Protein AF-A0A9R0RBI1-F1 (afdb_monomer)

Radius of gyration: 24.58 Å; Cα contacts (8 Å, |Δi|>4): 255; chains: 1; bounding box: 46×41×114 Å

pLDDT: mean 83.75, std 16.28, range [32.06, 98.06]

InterPro domains:
  IPR045163 Focadhesin/RST1 [PTHR16212] (1-268)

Foldseek 3Di:
DDDDDDDDPDDPPPPPVLVVLVVLLVVLLVCCQPDVVSLVVLLQCLPLVNVLVDDLVSLLVCLLQLLSNCVNDDPVSNLVSLVSVLCQLPPPPHSLVVDDPVSNLSSLLSNLNSLLCCLVPPDDPPDPNVVSSVVSLLSSLLVQDADQQQHGPDVSSVVSNLSSVLSVLVRDDDPSLDLDDDPDDDPSSVSSVLSSLLSVLSCLLVVSDPLVVNVVCLLVLLQDDCDGSSVVSVVSNCSSQVSHDPVSVVVSVVSNCVNNQPDPDHPDDPDD

Sequence (272 aa):
MKVEAQIPHKSNNHRDPTLLREECLYFSLAHADHISPLLQFLDDLTDLPRFRRLEMNVQSVLLQYLSHLMKLFSDSRSKKLYDDLAVYFCSHSSSYLDYSPEQRSMLRMLFWKGICKCLVEVVSEETDSFSYVKKCIEWLVPLLNLCNDGQPEFVDEWSAAIKCLIVAQKSWSSDMLQVHSTTSLSEGEHVDAARKIIIRARLCFAGCVSALELGNIKTTILSTTADGVWWNVLVEVAAAVYSADNGIKKQWLLDALDIGCVTAHPSTQHLG

Mean predicted aligned error: 9.2 Å

Secondary structure (DSSP, 8-state):
----------------HHHHHHHHHHHHHHHTTT-HHHHHHHHHHHSHHHHTTS-HHHHHHHHHTHHHHHHHS-HHHHHHHHHHHHHHHH-TT-GGGGS-HHHHHHHHHHHHHHHHHHHHHT--TTSHHHHHHHHHHHHHGGG--B-TTSSBSSHHHHHHHHHHHHHHHTT---STT-----SS--HHHHHHHHHHHHHHHHHHHTTSS-HHHHHTTHHHHHSS-S-THHHHHHHHHHHHHHTS-HHHHHHHHHHHHHHHT--SS-SS----

Solvent-accessible surface area (backbone atoms only — not comparable to full-atom values): 15633 Å² total; per-residue (Å²): 139,83,87,79,84,79,75,81,92,75,74,93,71,82,65,56,68,69,60,52,54,47,52,53,49,54,52,30,73,76,43,23,91,80,34,65,72,36,36,51,50,52,52,54,52,58,35,58,82,48,39,69,71,48,56,69,69,56,49,38,50,54,31,46,40,38,42,56,52,50,73,69,41,54,71,72,54,39,48,51,42,54,55,42,49,49,48,44,76,70,40,97,84,28,68,61,73,75,50,53,75,67,58,44,42,51,48,53,24,28,37,29,47,5,52,36,44,23,58,75,75,70,44,45,92,91,39,77,62,34,60,54,53,51,52,51,50,65,62,49,58,80,68,64,55,60,38,77,54,32,48,65,63,50,59,69,33,52,53,29,42,52,55,25,48,54,59,47,49,77,81,43,88,75,69,84,60,66,71,82,87,61,102,76,64,53,76,70,52,47,53,51,42,44,50,36,49,37,52,50,18,53,37,23,53,70,67,73,40,62,66,65,64,56,58,78,45,39,63,64,66,52,69,47,73,78,51,53,37,43,41,37,34,52,52,39,42,50,55,18,42,69,70,46,57,74,68,58,40,53,49,53,54,53,50,48,52,63,55,57,62,70,51,100,73,60,94,61,83,90,78,132

Organism: Triticum turgidum subsp. durum (NCBI:txid4567)

Nearest PDB structures (foldseek):
  6yam-assembly1_y  TM=3.693E-01  e=1.772E+00  Oryctolagus cuniculus
  6sgb-assembly1_F3  TM=2.803E-01  e=1.259E+00  Trypanosoma brucei brucei

Structure (mmCIF, N/CA/C/O backbone):
data_AF-A0A9R0RBI1-F1
#
_entry.id   AF-A0A9R0RBI1-F1
#
loop_
_atom_site.group_PDB
_atom_site.id
_atom_site.type_symbol
_atom_site.label_atom_id
_atom_site.label_alt_id
_atom_site.label_comp_id
_atom_site.label_asym_id
_atom_site.label_entity_id
_atom_site.label_seq_id
_atom_site.pdbx_PDB_ins_code
_atom_site.Cartn_x
_atom_site.Cartn_y
_atom_site.Cartn_z
_atom_site.occupancy
_atom_site.B_iso_or_equiv
_atom_site.auth_seq_id
_atom_site.auth_comp_id
_atom_site.auth_asym_id
_atom_site.auth_atom_id
_atom_site.pdbx_PDB_model_num
ATOM 1 N N . MET A 1 1 ? 3.663 8.042 -67.536 1.00 33.81 1 MET A N 1
ATOM 2 C CA . MET A 1 1 ? 2.764 8.169 -66.369 1.00 33.81 1 MET A CA 1
ATOM 3 C C . MET A 1 1 ? 3.573 7.861 -65.123 1.00 33.81 1 MET A C 1
ATOM 5 O O . MET A 1 1 ? 3.940 6.714 -64.925 1.00 33.81 1 MET A O 1
ATOM 9 N N . LYS A 1 2 ? 3.933 8.887 -64.352 1.00 35.91 2 LYS A N 1
ATOM 10 C CA . LYS A 1 2 ? 4.643 8.762 -63.076 1.00 35.91 2 LYS A CA 1
ATOM 11 C C . LYS A 1 2 ? 3.715 9.409 -62.051 1.00 35.91 2 LYS A C 1
ATOM 13 O O . LYS A 1 2 ? 3.486 10.610 -62.129 1.00 35.91 2 LYS A O 1
ATOM 18 N N . VAL A 1 3 ? 3.070 8.599 -61.219 1.00 34.94 3 VAL A N 1
ATOM 19 C CA . VAL A 1 3 ? 2.195 9.092 -60.150 1.00 34.94 3 VAL A CA 1
ATOM 20 C C . VAL A 1 3 ? 3.067 9.191 -58.907 1.00 34.94 3 VAL A C 1
ATOM 22 O O . VAL A 1 3 ? 3.318 8.196 -58.236 1.00 34.94 3 VAL A O 1
ATOM 25 N N . GLU A 1 4 ? 3.599 10.384 -58.657 1.00 34.03 4 GLU A N 1
ATOM 26 C CA . GLU A 1 4 ? 4.166 10.734 -57.357 1.00 34.03 4 GLU A CA 1
ATOM 27 C C . GLU A 1 4 ? 3.002 11.014 -56.407 1.00 34.03 4 GLU A C 1
ATOM 29 O O . GLU A 1 4 ? 2.256 11.980 -56.572 1.00 34.03 4 GLU A O 1
ATOM 34 N N . ALA A 1 5 ? 2.817 10.130 -55.428 1.00 34.19 5 ALA A N 1
ATOM 35 C CA . ALA A 1 5 ? 1.919 10.375 -54.314 1.00 34.19 5 ALA A CA 1
ATOM 36 C C . ALA A 1 5 ? 2.547 11.455 -53.421 1.00 34.19 5 ALA A C 1
ATOM 38 O O . ALA A 1 5 ? 3.488 11.198 -52.671 1.00 34.19 5 ALA A O 1
ATOM 39 N N . GLN A 1 6 ? 2.038 12.681 -53.530 1.00 36.44 6 GLN A N 1
ATOM 40 C CA . GLN A 1 6 ? 2.343 13.762 -52.601 1.00 36.44 6 GLN A CA 1
ATOM 41 C C . GLN A 1 6 ? 1.720 13.438 -51.239 1.00 36.44 6 GLN A C 1
ATOM 43 O O . GLN A 1 6 ? 0.499 13.442 -51.084 1.00 36.44 6 GLN A O 1
ATOM 48 N N . ILE A 1 7 ? 2.564 13.162 -50.245 1.00 33.78 7 ILE A N 1
ATOM 49 C CA . ILE A 1 7 ? 2.148 13.109 -48.842 1.00 33.78 7 ILE A CA 1
ATOM 50 C C . ILE A 1 7 ? 1.960 14.563 -48.376 1.00 33.78 7 ILE A C 1
ATOM 52 O O . ILE A 1 7 ? 2.888 15.363 -48.533 1.00 33.78 7 ILE A O 1
ATOM 56 N N . PRO A 1 8 ? 0.801 14.949 -47.811 1.00 32.06 8 PRO A N 1
ATOM 57 C CA . PRO A 1 8 ? 0.596 16.310 -47.344 1.00 32.06 8 PRO A CA 1
ATOM 58 C C . PRO A 1 8 ? 1.502 16.572 -46.139 1.00 32.06 8 PRO A C 1
ATOM 60 O O . PRO A 1 8 ? 1.314 16.010 -45.060 1.00 32.06 8 PRO A O 1
ATOM 63 N N . HIS A 1 9 ? 2.477 17.462 -46.314 1.00 42.31 9 HIS A N 1
ATOM 64 C CA . HIS A 1 9 ? 3.304 17.984 -45.234 1.00 42.31 9 HIS A CA 1
ATOM 65 C C . HIS A 1 9 ? 2.471 18.971 -44.404 1.00 42.31 9 HIS A C 1
ATOM 67 O O . HIS A 1 9 ? 2.521 20.185 -44.583 1.00 42.31 9 HIS A O 1
ATOM 73 N N . LYS A 1 10 ? 1.656 18.439 -43.496 1.00 45.06 10 LYS A N 1
ATOM 74 C CA . LYS A 1 10 ? 1.084 19.191 -42.380 1.00 45.06 10 LYS A CA 1
ATOM 75 C C . LYS A 1 10 ? 1.011 18.275 -41.171 1.00 45.06 10 LYS A C 1
ATOM 77 O O . LYS A 1 10 ? 0.027 17.580 -40.958 1.00 45.06 10 LYS A O 1
ATOM 82 N N . SER A 1 11 ? 2.044 18.324 -40.346 1.00 35.59 11 SER A N 1
ATOM 83 C CA . SER A 1 11 ? 1.871 18.015 -38.935 1.00 35.59 11 SER A CA 1
ATOM 84 C C . SER A 1 11 ? 2.628 19.058 -38.133 1.00 35.59 11 SER A C 1
ATOM 86 O O . SER A 1 11 ? 3.854 19.010 -38.027 1.00 35.59 11 SER A O 1
ATOM 88 N N . ASN A 1 12 ? 1.885 20.005 -37.567 1.00 42.69 12 ASN A N 1
ATOM 89 C CA . ASN A 1 12 ? 2.298 20.663 -36.336 1.00 42.69 12 ASN A CA 1
ATOM 90 C C . ASN A 1 12 ? 2.397 19.569 -35.261 1.00 42.69 12 ASN A C 1
ATOM 92 O O . ASN A 1 12 ? 1.457 19.358 -34.507 1.00 42.69 12 ASN A O 1
ATOM 96 N N . ASN A 1 13 ? 3.502 18.828 -35.232 1.00 45.44 13 ASN A N 1
ATOM 97 C CA . ASN A 1 13 ? 3.780 17.834 -34.203 1.00 45.44 13 ASN A CA 1
ATOM 98 C C . ASN A 1 13 ? 4.729 18.454 -33.180 1.00 45.44 13 ASN A C 1
ATOM 100 O O . ASN A 1 13 ? 5.863 18.017 -33.019 1.00 45.44 13 ASN A O 1
ATOM 104 N N . HIS A 1 14 ? 4.246 19.452 -32.443 1.00 46.25 14 HIS A N 1
ATOM 105 C CA . HIS A 1 14 ? 4.722 19.614 -31.074 1.00 46.25 14 HIS A CA 1
ATOM 106 C C . HIS A 1 14 ? 4.070 18.497 -30.250 1.00 46.25 14 HIS A C 1
ATOM 108 O O . HIS A 1 14 ? 3.098 18.728 -29.539 1.00 46.25 14 HIS A O 1
ATOM 114 N N . ARG A 1 15 ? 4.543 17.251 -30.422 1.00 56.16 15 ARG A N 1
ATOM 115 C CA . ARG A 1 15 ? 4.230 16.188 -29.462 1.00 56.16 15 ARG A CA 1
ATOM 116 C C . ARG A 1 15 ? 4.859 16.612 -28.146 1.00 56.16 15 ARG A C 1
ATOM 118 O O . ARG A 1 15 ? 6.048 16.928 -28.120 1.00 56.16 15 ARG A O 1
ATOM 125 N N . ASP A 1 16 ? 4.051 16.653 -27.097 1.00 65.88 16 ASP A N 1
ATOM 126 C CA . ASP A 1 16 ? 4.535 16.943 -25.758 1.00 65.88 16 ASP A CA 1
ATOM 127 C C . ASP A 1 16 ? 5.652 15.935 -25.420 1.00 65.88 16 ASP A C 1
ATOM 129 O O . ASP A 1 16 ? 5.415 14.722 -25.475 1.00 65.88 16 ASP A O 1
ATOM 133 N N . PRO A 1 17 ? 6.887 16.386 -25.144 1.00 63.50 17 PRO A N 1
ATOM 134 C CA . PRO A 1 17 ? 7.990 15.485 -24.826 1.00 63.50 17 PRO A CA 1
ATOM 135 C C . PRO A 1 17 ? 7.696 14.610 -23.599 1.00 63.50 17 PRO A C 1
ATOM 137 O O . PRO A 1 17 ? 8.257 13.520 -23.499 1.00 63.50 17 PRO A O 1
ATOM 140 N N . THR A 1 18 ? 6.798 15.039 -22.704 1.00 71.31 18 THR A N 1
ATOM 141 C CA . THR A 1 18 ? 6.353 14.231 -21.559 1.00 71.31 18 THR A CA 1
ATOM 142 C C . THR A 1 18 ? 5.546 13.008 -22.007 1.00 71.31 18 THR A C 1
ATOM 144 O O . THR A 1 18 ? 5.850 11.892 -21.581 1.00 71.31 18 THR A O 1
ATOM 147 N N . LEU A 1 19 ? 4.623 13.179 -22.963 1.00 81.25 19 LEU A N 1
ATOM 148 C CA . LEU A 1 19 ? 3.845 12.088 -23.564 1.00 81.25 19 LEU A CA 1
ATOM 149 C C . LEU A 1 19 ? 4.745 11.085 -24.293 1.00 81.25 19 LEU A C 1
ATOM 151 O O . LEU A 1 19 ? 4.546 9.879 -24.178 1.00 81.25 19 LEU A O 1
ATOM 155 N N . LEU A 1 20 ? 5.773 11.560 -25.005 1.00 86.75 20 LEU A N 1
ATOM 156 C CA . LEU A 1 20 ? 6.687 10.667 -25.724 1.00 86.75 20 LEU A CA 1
ATOM 157 C C . LEU A 1 20 ? 7.483 9.763 -24.770 1.00 86.75 20 LEU A C 1
ATOM 159 O O . LEU A 1 20 ? 7.712 8.595 -25.077 1.00 86.75 20 LEU A O 1
ATOM 163 N N . ARG A 1 21 ? 7.906 10.279 -23.609 1.00 89.38 21 ARG A N 1
ATOM 164 C CA . ARG A 1 21 ? 8.631 9.473 -22.613 1.00 89.38 21 ARG A CA 1
ATOM 165 C C . ARG A 1 21 ? 7.753 8.378 -22.019 1.00 89.38 21 ARG A C 1
ATOM 167 O O . ARG A 1 21 ? 8.232 7.259 -21.849 1.00 89.38 21 ARG A O 1
ATOM 174 N N . GLU A 1 22 ? 6.487 8.678 -21.747 1.00 90.44 22 GLU A N 1
ATOM 175 C CA . GLU A 1 22 ? 5.518 7.676 -21.300 1.00 90.44 22 GLU A CA 1
ATOM 176 C C . GLU A 1 22 ? 5.265 6.616 -22.374 1.00 90.44 22 GLU A C 1
ATOM 178 O O . GLU A 1 22 ? 5.347 5.428 -22.076 1.00 90.44 22 GLU A O 1
ATOM 183 N N . GLU A 1 23 ? 5.039 7.019 -23.629 1.00 90.38 23 GLU A N 1
ATOM 184 C CA . GLU A 1 23 ? 4.866 6.091 -24.758 1.00 90.38 23 GLU A CA 1
ATOM 185 C C . GLU A 1 23 ? 6.066 5.140 -24.900 1.00 90.38 23 GLU A C 1
ATOM 187 O O . GLU A 1 23 ? 5.887 3.926 -25.018 1.00 90.38 23 GLU A O 1
ATOM 192 N N . CYS A 1 24 ? 7.294 5.667 -24.821 1.00 92.00 24 CYS A N 1
ATOM 193 C CA . CYS A 1 24 ? 8.514 4.859 -24.839 1.00 92.00 24 CYS A CA 1
ATOM 194 C C . CYS A 1 24 ? 8.585 3.883 -23.658 1.00 92.00 24 CYS A C 1
ATOM 196 O O . CYS A 1 24 ? 9.049 2.751 -23.817 1.00 92.00 24 CYS A O 1
ATOM 198 N N . LEU A 1 25 ? 8.128 4.299 -22.475 1.00 94.88 25 LEU A N 1
ATOM 199 C CA . LEU A 1 25 ? 8.112 3.443 -21.298 1.00 94.88 25 LEU A CA 1
ATOM 200 C C . LEU A 1 25 ? 7.077 2.319 -21.432 1.00 94.88 25 LEU A C 1
ATOM 202 O O . LEU A 1 25 ? 7.412 1.166 -21.172 1.00 94.88 25 LEU A O 1
ATOM 206 N N . TYR A 1 26 ? 5.863 2.618 -21.902 1.00 95.31 26 TYR A N 1
ATOM 207 C CA . TYR A 1 26 ? 4.846 1.600 -22.183 1.00 95.31 26 TYR A CA 1
ATOM 208 C C . TYR A 1 26 ? 5.320 0.597 -23.232 1.00 95.31 26 TYR A C 1
ATOM 210 O O . TYR A 1 26 ? 5.179 -0.609 -23.038 1.00 95.31 26 TYR A O 1
ATOM 218 N N . PHE A 1 27 ? 5.937 1.084 -24.310 1.00 95.44 27 PHE A N 1
ATOM 219 C CA . PHE A 1 27 ? 6.536 0.230 -25.330 1.00 95.44 27 PHE A CA 1
ATOM 220 C C . PHE A 1 27 ? 7.621 -0.678 -24.736 1.00 95.44 27 PHE A C 1
ATOM 222 O O . PHE A 1 27 ? 7.648 -1.876 -25.006 1.00 95.44 27 PHE A O 1
ATOM 229 N N . SER A 1 28 ? 8.485 -0.127 -23.881 1.00 96.69 28 SER A N 1
ATOM 230 C CA . SER A 1 28 ? 9.542 -0.899 -23.221 1.00 96.69 28 SER A CA 1
ATOM 231 C C . SER A 1 28 ? 8.962 -1.979 -22.309 1.00 96.69 28 SER A C 1
ATOM 233 O O . SER A 1 28 ? 9.370 -3.131 -22.399 1.00 96.69 28 SER A O 1
ATOM 235 N N . LEU A 1 29 ? 7.967 -1.640 -21.483 1.00 95.81 29 LEU A N 1
ATOM 236 C CA . LEU A 1 29 ? 7.284 -2.588 -20.596 1.00 95.81 29 LEU A CA 1
ATOM 237 C C . LEU A 1 29 ? 6.604 -3.733 -21.361 1.00 95.81 29 LEU A C 1
ATOM 239 O O . LEU A 1 29 ? 6.578 -4.854 -20.863 1.00 95.81 29 LEU A O 1
ATOM 243 N N . ALA A 1 30 ? 6.070 -3.463 -22.554 1.00 95.88 30 ALA A N 1
ATOM 244 C CA . ALA A 1 30 ? 5.360 -4.452 -23.363 1.00 95.88 30 ALA A CA 1
ATOM 245 C C . ALA A 1 30 ? 6.275 -5.412 -24.145 1.00 95.88 30 ALA A C 1
ATOM 247 O O . ALA A 1 30 ? 5.800 -6.455 -24.587 1.00 95.88 30 ALA A O 1
ATOM 248 N N . HIS A 1 31 ? 7.547 -5.057 -24.358 1.00 96.06 31 HIS A N 1
ATOM 249 C CA . HIS A 1 31 ? 8.440 -5.785 -25.274 1.00 96.06 31 HIS A CA 1
ATOM 250 C C . HIS A 1 31 ? 9.808 -6.159 -24.678 1.00 96.06 31 HIS A C 1
ATOM 252 O O . HIS A 1 31 ? 10.646 -6.749 -25.368 1.00 96.06 31 HIS A O 1
ATOM 258 N N . ALA A 1 32 ? 10.080 -5.801 -23.421 1.00 96.12 32 ALA A N 1
ATOM 259 C CA . ALA A 1 32 ? 11.360 -6.072 -22.763 1.00 96.12 32 ALA A CA 1
ATOM 260 C C . ALA A 1 32 ? 11.652 -7.565 -22.542 1.00 96.12 32 ALA A C 1
ATOM 262 O O . ALA A 1 32 ? 12.815 -7.939 -22.421 1.00 96.12 32 ALA A O 1
ATOM 263 N N . ASP A 1 33 ? 10.633 -8.422 -22.540 1.00 94.00 33 ASP A N 1
ATOM 264 C CA . ASP A 1 33 ? 10.775 -9.880 -22.467 1.00 94.00 33 ASP A CA 1
ATOM 265 C C . ASP A 1 33 ? 11.431 -10.488 -23.718 1.00 94.00 33 ASP A C 1
ATOM 267 O O . ASP A 1 33 ? 12.023 -11.567 -23.661 1.00 94.00 33 ASP A O 1
ATOM 271 N N . HIS A 1 34 ? 11.357 -9.790 -24.851 1.00 94.31 34 HIS A N 1
ATOM 272 C CA . HIS A 1 34 ? 11.911 -10.237 -26.129 1.00 94.31 34 HIS A CA 1
ATOM 273 C C . HIS A 1 34 ? 13.078 -9.374 -26.620 1.00 94.31 34 HIS A C 1
ATOM 275 O O . HIS A 1 34 ? 13.856 -9.808 -27.473 1.00 94.31 34 HIS A O 1
ATOM 281 N N . ILE A 1 35 ? 13.218 -8.151 -26.104 1.00 95.31 35 ILE A N 1
ATOM 282 C CA . ILE A 1 35 ? 14.192 -7.167 -26.582 1.00 95.31 35 ILE A CA 1
ATOM 283 C C . ILE A 1 35 ? 15.107 -6.750 -25.427 1.00 95.31 35 ILE A C 1
ATOM 285 O O . ILE A 1 35 ? 14.806 -5.832 -24.666 1.00 95.31 35 ILE A O 1
ATOM 289 N N . SER A 1 36 ? 16.276 -7.392 -25.340 1.00 95.38 36 SER A N 1
ATOM 290 C CA . SER A 1 36 ? 17.265 -7.163 -24.272 1.00 95.38 36 SER A CA 1
ATOM 291 C C . SER A 1 36 ? 17.644 -5.683 -24.054 1.00 95.38 36 SER A C 1
ATOM 293 O O . SER A 1 36 ? 17.694 -5.265 -22.897 1.00 95.38 36 SER A O 1
ATOM 295 N N . PRO A 1 37 ? 17.831 -4.842 -25.094 1.00 97.12 37 PRO A N 1
ATOM 296 C CA . PRO A 1 37 ? 18.058 -3.410 -24.887 1.00 97.12 37 PRO A CA 1
ATOM 297 C C . PRO A 1 37 ? 16.923 -2.676 -24.155 1.00 97.12 37 PRO A C 1
ATOM 299 O O . PRO A 1 37 ? 17.199 -1.743 -23.405 1.00 97.12 37 PRO A O 1
ATOM 302 N N . LEU A 1 38 ? 15.661 -3.087 -24.338 1.00 97.19 38 LEU A N 1
ATOM 303 C CA . LEU A 1 38 ? 14.523 -2.494 -23.623 1.00 97.19 38 LEU A CA 1
ATOM 304 C C . LEU A 1 38 ? 14.495 -2.946 -22.162 1.00 97.19 38 LEU A C 1
ATOM 306 O O . LEU A 1 38 ? 14.195 -2.142 -21.284 1.00 97.19 38 LEU A O 1
ATOM 310 N N . LEU A 1 39 ? 14.877 -4.195 -21.885 1.00 96.56 39 LEU A N 1
ATOM 311 C CA . LEU A 1 39 ? 15.050 -4.667 -20.512 1.00 96.56 39 LEU A CA 1
ATOM 312 C C . LEU A 1 39 ? 16.155 -3.891 -19.787 1.00 96.56 39 LEU A C 1
ATOM 314 O O . LEU A 1 39 ? 15.935 -3.431 -18.669 1.00 96.56 39 LEU A O 1
ATOM 318 N N . GLN A 1 40 ? 17.306 -3.686 -20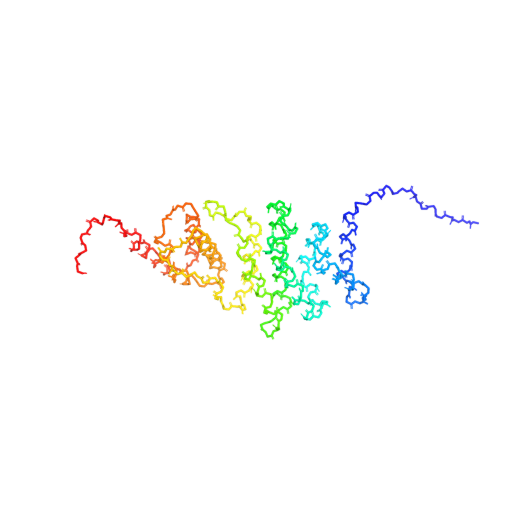.437 1.00 96.75 40 GLN A N 1
ATOM 319 C CA . GLN A 1 40 ? 18.392 -2.881 -19.870 1.00 96.75 40 GLN A CA 1
ATOM 320 C C . GLN A 1 40 ? 17.952 -1.434 -19.640 1.00 96.75 40 GLN A C 1
ATOM 322 O O . GLN A 1 40 ? 18.295 -0.839 -18.625 1.00 96.75 40 GLN A O 1
ATOM 327 N N . PHE A 1 41 ? 17.165 -0.869 -20.557 1.00 96.69 41 PHE A N 1
ATOM 328 C CA . PHE A 1 41 ? 16.597 0.463 -20.389 1.00 96.69 41 PHE A CA 1
ATOM 329 C C . PHE A 1 41 ? 15.683 0.552 -19.156 1.00 96.69 41 PHE A C 1
ATOM 331 O O . PHE A 1 41 ? 15.802 1.497 -18.379 1.00 96.69 41 PHE A O 1
ATOM 338 N N . LEU A 1 42 ? 14.810 -0.434 -18.930 1.00 97.56 42 LEU A N 1
ATOM 339 C CA . LEU A 1 42 ? 13.966 -0.487 -17.730 1.00 97.56 42 LEU A CA 1
ATOM 340 C C . LEU A 1 42 ? 14.788 -0.667 -16.446 1.00 97.56 42 LEU A C 1
ATOM 342 O O . LEU A 1 42 ? 14.511 -0.005 -15.444 1.00 97.56 42 LEU A O 1
ATOM 346 N N . ASP A 1 43 ? 15.801 -1.534 -16.466 1.00 97.00 43 ASP A N 1
ATOM 347 C CA . ASP A 1 43 ? 16.719 -1.727 -15.338 1.00 97.00 43 ASP A CA 1
ATOM 348 C C . ASP A 1 43 ? 17.411 -0.411 -14.956 1.00 97.00 43 ASP A C 1
ATOM 350 O O . ASP A 1 43 ? 17.353 0.044 -13.813 1.00 97.00 43 ASP A O 1
ATOM 354 N N . ASP A 1 44 ? 17.952 0.270 -15.960 1.00 96.44 44 ASP A N 1
ATOM 355 C CA . ASP A 1 44 ? 18.570 1.578 -15.845 1.00 96.44 44 ASP A CA 1
ATOM 356 C C . ASP A 1 44 ? 17.615 2.629 -15.251 1.00 96.44 44 ASP A C 1
ATOM 358 O O . ASP A 1 44 ? 18.004 3.399 -14.375 1.00 96.44 44 ASP A O 1
ATOM 362 N N . LEU A 1 45 ? 16.359 2.694 -15.699 1.00 96.50 45 LEU A N 1
ATOM 363 C CA . LEU A 1 45 ? 15.383 3.653 -15.161 1.00 96.50 45 LEU A CA 1
ATOM 364 C C . LEU A 1 45 ? 14.999 3.365 -13.705 1.00 96.50 45 LEU A C 1
ATOM 366 O O . LEU A 1 45 ? 14.643 4.283 -12.966 1.00 96.50 45 LEU A O 1
ATOM 370 N N . THR A 1 46 ? 15.063 2.100 -13.301 1.00 96.44 46 THR A N 1
ATOM 371 C CA . THR A 1 46 ? 14.659 1.636 -11.971 1.00 96.44 46 THR A CA 1
ATOM 372 C C . THR A 1 46 ? 15.827 1.543 -10.988 1.00 96.44 46 THR A C 1
ATOM 374 O O . THR A 1 46 ? 15.627 1.170 -9.833 1.00 96.44 46 THR A O 1
ATOM 377 N N . ASP A 1 47 ? 17.048 1.885 -11.402 1.00 95.88 47 ASP A N 1
ATOM 378 C CA . ASP A 1 47 ? 18.176 2.086 -10.492 1.00 95.88 47 ASP A CA 1
ATOM 379 C C . ASP A 1 47 ? 17.994 3.398 -9.712 1.00 95.88 47 ASP A C 1
ATOM 381 O O . ASP A 1 47 ? 17.723 4.459 -10.284 1.00 95.88 47 ASP A O 1
ATOM 385 N N . LEU A 1 48 ? 18.138 3.339 -8.388 1.00 95.50 48 LEU A N 1
ATOM 386 C CA . LEU A 1 48 ? 17.734 4.408 -7.471 1.00 95.50 48 LEU A CA 1
ATOM 387 C C . LEU A 1 48 ? 18.279 5.812 -7.818 1.00 95.50 48 LEU A C 1
ATOM 389 O O . LEU A 1 48 ? 17.488 6.761 -7.856 1.00 95.50 48 LEU A O 1
ATOM 393 N N . PRO A 1 49 ? 19.584 6.004 -8.108 1.00 94.44 49 PRO A N 1
ATOM 394 C CA . PRO A 1 49 ? 20.109 7.282 -8.583 1.00 94.44 49 PRO A CA 1
ATOM 395 C C . PRO A 1 49 ? 19.383 7.851 -9.803 1.00 94.44 49 PRO A C 1
ATOM 397 O O . PRO A 1 49 ? 19.204 9.067 -9.888 1.00 94.44 49 PRO A O 1
ATOM 400 N N . ARG A 1 50 ? 19.007 7.002 -10.766 1.00 95.12 50 ARG A N 1
ATOM 401 C CA . ARG A 1 50 ? 18.315 7.423 -11.989 1.00 95.12 50 ARG A CA 1
ATOM 402 C C . ARG A 1 50 ? 16.842 7.669 -11.706 1.00 95.12 50 ARG A C 1
ATOM 404 O O . ARG A 1 50 ? 16.371 8.752 -12.042 1.00 95.12 50 ARG A O 1
ATOM 411 N N . PHE A 1 51 ? 16.176 6.759 -10.996 1.00 96.75 51 PHE A N 1
ATOM 412 C CA . PHE A 1 51 ? 14.773 6.883 -10.595 1.00 96.75 51 PHE A CA 1
ATOM 413 C C . PHE A 1 51 ? 14.476 8.225 -9.904 1.00 96.75 51 PHE A C 1
ATOM 415 O O . PHE A 1 51 ? 13.535 8.928 -10.271 1.00 96.75 51 PHE A O 1
ATOM 422 N N . ARG A 1 52 ? 15.346 8.647 -8.974 1.00 94.81 52 ARG A N 1
ATOM 423 C CA . ARG A 1 52 ? 15.240 9.930 -8.246 1.00 94.81 52 ARG A CA 1
ATOM 424 C C . ARG A 1 52 ? 15.215 11.175 -9.132 1.00 94.81 52 ARG A C 1
ATOM 426 O O . ARG A 1 52 ? 14.727 12.208 -8.686 1.00 94.81 52 ARG A O 1
ATOM 433 N N . ARG A 1 53 ? 15.797 11.096 -10.332 1.00 93.62 53 ARG A N 1
ATOM 434 C CA . ARG A 1 53 ? 15.895 12.207 -11.293 1.00 93.62 53 ARG A CA 1
ATOM 435 C C . ARG A 1 53 ? 14.825 12.152 -12.382 1.00 93.62 53 ARG A C 1
ATOM 437 O O . ARG A 1 53 ? 14.800 13.035 -13.234 1.00 93.62 53 ARG A O 1
ATOM 444 N N . LEU A 1 54 ? 13.998 11.108 -12.399 1.00 94.12 54 LEU A N 1
ATOM 445 C CA . LEU A 1 54 ? 12.925 10.982 -13.375 1.00 94.12 54 LEU A CA 1
ATOM 446 C C . LEU A 1 54 ? 11.824 12.006 -13.112 1.00 94.12 54 LEU A C 1
ATOM 448 O O . LEU A 1 54 ? 11.573 12.412 -11.979 1.00 94.12 54 LEU A O 1
ATOM 452 N N . GLU A 1 55 ? 11.143 12.385 -14.187 1.00 92.94 55 GLU A N 1
ATOM 453 C CA . GLU A 1 55 ? 9.910 13.154 -14.097 1.00 92.94 55 GLU A CA 1
ATOM 454 C C . GLU A 1 55 ? 8.839 12.323 -13.370 1.00 92.94 55 GLU A C 1
ATOM 456 O O . GLU A 1 55 ? 8.791 11.093 -13.480 1.00 92.94 55 GLU A O 1
ATOM 461 N N . MET A 1 56 ? 7.975 12.998 -12.609 1.00 92.75 56 MET A N 1
ATOM 462 C CA . MET A 1 56 ? 7.000 12.349 -11.725 1.00 92.75 56 MET A CA 1
ATOM 463 C C . MET A 1 56 ? 6.053 11.405 -12.479 1.00 92.75 56 MET A C 1
ATOM 465 O O . MET A 1 56 ? 5.661 10.367 -11.951 1.00 92.75 56 MET A O 1
ATOM 469 N N . ASN A 1 57 ? 5.698 11.732 -13.721 1.00 92.44 57 ASN A N 1
ATOM 470 C CA . ASN A 1 57 ? 4.883 10.880 -14.585 1.00 92.44 57 ASN A CA 1
ATOM 471 C C . ASN A 1 57 ? 5.595 9.564 -14.947 1.00 92.44 57 ASN A C 1
ATOM 473 O O . ASN A 1 57 ? 4.992 8.496 -14.890 1.00 92.44 57 ASN A O 1
ATOM 477 N N . VAL A 1 58 ? 6.900 9.602 -15.219 1.00 94.69 5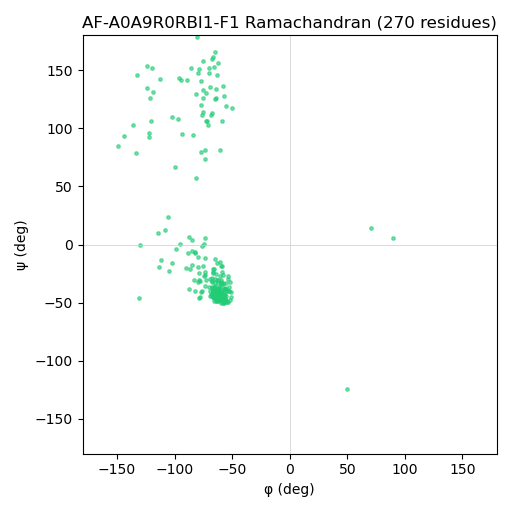8 VAL A N 1
ATOM 478 C CA . VAL A 1 58 ? 7.695 8.396 -15.495 1.00 94.69 58 VAL A CA 1
ATOM 479 C C . VAL A 1 58 ? 7.824 7.536 -14.233 1.00 94.69 58 VAL A C 1
ATOM 481 O O . VAL A 1 58 ? 7.624 6.322 -14.295 1.00 94.69 58 VAL A O 1
ATOM 484 N N . GLN A 1 59 ? 8.075 8.151 -13.070 1.00 96.25 59 GLN A N 1
ATOM 485 C CA . GLN A 1 59 ? 8.057 7.444 -11.779 1.00 96.25 59 GLN A CA 1
ATOM 486 C C . GLN A 1 59 ? 6.698 6.782 -11.526 1.00 96.25 59 GLN A C 1
ATOM 488 O O . GLN A 1 59 ? 6.633 5.621 -11.129 1.00 96.25 59 GLN A O 1
ATOM 493 N N . SER A 1 60 ? 5.616 7.510 -11.806 1.00 96.06 60 SER A N 1
ATOM 494 C CA . SER A 1 60 ? 4.234 7.054 -11.649 1.00 96.06 60 SER A CA 1
ATOM 495 C C . SER A 1 60 ? 3.957 5.781 -12.449 1.00 96.06 60 SER A C 1
ATOM 497 O O . SER A 1 60 ? 3.428 4.813 -11.898 1.00 96.06 60 SER A O 1
ATOM 499 N N . VAL A 1 61 ? 4.367 5.745 -13.721 1.00 95.94 61 VAL A N 1
ATOM 500 C CA . VAL A 1 61 ? 4.216 4.556 -14.570 1.00 95.94 61 VAL A CA 1
ATOM 501 C C . VAL A 1 61 ? 5.045 3.390 -14.023 1.00 95.94 61 VAL A C 1
ATOM 503 O O . VAL A 1 61 ? 4.515 2.295 -13.860 1.00 95.94 61 VAL A O 1
ATOM 506 N N . LEU A 1 62 ? 6.312 3.601 -13.654 1.00 97.38 62 LEU A N 1
ATOM 507 C CA . LEU A 1 62 ? 7.149 2.528 -13.097 1.00 97.38 62 LEU A CA 1
ATOM 508 C C . LEU A 1 62 ? 6.543 1.911 -11.823 1.00 97.38 62 LEU A C 1
ATOM 510 O O . LEU A 1 62 ? 6.482 0.689 -11.701 1.00 97.38 62 LEU A O 1
ATOM 514 N N . LEU A 1 63 ? 6.030 2.742 -10.909 1.00 97.75 63 LEU A N 1
ATOM 515 C CA . LEU A 1 63 ? 5.367 2.291 -9.679 1.00 97.75 63 LEU A CA 1
ATOM 516 C C . LEU A 1 63 ? 4.062 1.536 -9.964 1.00 97.75 63 LEU A C 1
ATOM 518 O O . LEU A 1 63 ? 3.766 0.534 -9.318 1.00 97.75 63 LEU A O 1
ATOM 522 N N . GLN A 1 64 ? 3.283 1.977 -10.951 1.00 96.00 64 GLN A N 1
ATOM 523 C CA . GLN A 1 64 ? 2.024 1.329 -11.320 1.00 96.00 64 GLN A CA 1
ATOM 524 C C . GLN A 1 64 ? 2.226 -0.054 -11.967 1.00 96.00 64 GLN A C 1
ATOM 526 O O . GLN A 1 64 ? 1.352 -0.922 -11.851 1.00 96.00 64 GLN A O 1
ATOM 531 N N . TYR A 1 65 ? 3.354 -0.259 -12.651 1.00 96.19 65 TYR A N 1
ATOM 532 C CA . TYR A 1 65 ? 3.673 -1.472 -13.412 1.00 96.19 65 TYR A CA 1
ATOM 533 C C . TYR A 1 65 ? 4.714 -2.368 -12.725 1.00 96.19 65 TYR A C 1
ATOM 535 O O . TYR A 1 65 ? 5.335 -3.209 -13.376 1.00 96.19 65 TYR A O 1
ATOM 543 N N . LEU A 1 66 ? 4.852 -2.269 -11.398 1.00 96.88 66 LEU A N 1
ATOM 544 C CA . LEU A 1 66 ? 5.756 -3.125 -10.621 1.00 96.88 66 LEU A CA 1
ATOM 545 C C . LEU A 1 66 ? 5.548 -4.623 -10.871 1.00 96.88 66 LEU A C 1
ATOM 547 O O . LEU A 1 66 ? 6.533 -5.346 -10.964 1.00 96.88 66 LEU A O 1
ATOM 551 N N . SER A 1 67 ? 4.308 -5.088 -11.073 1.00 95.44 67 SER A N 1
ATOM 552 C CA . SER A 1 67 ? 4.054 -6.509 -11.369 1.00 95.44 67 SER A CA 1
ATOM 553 C C . SER A 1 67 ? 4.680 -6.965 -12.686 1.00 95.44 67 SER A C 1
ATOM 555 O O . SER A 1 67 ? 5.073 -8.119 -12.806 1.00 95.44 67 SER A O 1
ATOM 557 N N . HIS A 1 68 ? 4.804 -6.071 -13.669 1.00 95.31 68 HIS A N 1
ATOM 558 C CA . HIS A 1 68 ? 5.438 -6.375 -14.950 1.00 95.31 68 HIS A CA 1
ATOM 559 C C . HIS A 1 68 ? 6.957 -6.366 -14.804 1.00 95.31 68 HIS A C 1
ATOM 561 O O . HIS A 1 68 ? 7.614 -7.306 -15.236 1.00 95.31 68 HIS A O 1
ATOM 567 N N . LEU A 1 69 ? 7.506 -5.356 -14.121 1.00 96.31 69 LEU A N 1
ATOM 568 C CA . LEU A 1 69 ? 8.938 -5.292 -13.815 1.00 96.31 69 LEU A CA 1
ATOM 569 C C . LEU A 1 69 ? 9.403 -6.535 -13.046 1.00 96.31 69 LEU A C 1
ATOM 571 O O . LEU A 1 69 ? 10.441 -7.102 -13.359 1.00 96.31 69 LEU A O 1
ATOM 575 N N . MET A 1 70 ? 8.595 -7.007 -12.101 1.00 94.56 70 MET A N 1
ATOM 576 C CA . MET A 1 70 ? 8.882 -8.195 -11.302 1.00 94.56 70 MET A CA 1
ATOM 577 C C . MET A 1 70 ? 8.870 -9.496 -12.117 1.00 94.56 70 MET A C 1
ATOM 579 O O . MET A 1 70 ? 9.627 -10.404 -11.803 1.00 94.56 70 MET A O 1
ATOM 583 N N . LYS A 1 71 ? 8.052 -9.582 -13.177 1.00 94.50 71 LYS A N 1
ATOM 584 C CA . LYS A 1 71 ? 8.064 -10.710 -14.130 1.00 94.50 71 LYS A CA 1
ATOM 585 C C . LYS A 1 71 ? 9.277 -10.672 -15.068 1.00 94.50 71 LYS A C 1
ATOM 587 O O . LYS A 1 71 ? 9.674 -11.712 -15.581 1.00 94.50 71 LYS A O 1
ATOM 592 N N . LEU A 1 72 ? 9.825 -9.483 -15.322 1.00 95.12 72 LEU A N 1
ATOM 593 C CA . LEU A 1 72 ? 10.961 -9.265 -16.222 1.00 95.12 72 LEU A CA 1
ATOM 594 C C . LEU A 1 72 ? 12.316 -9.421 -15.520 1.00 95.12 72 LEU A C 1
ATOM 596 O O . LEU A 1 72 ? 13.277 -9.907 -16.115 1.00 95.12 72 LEU A O 1
ATOM 600 N N . PHE A 1 73 ? 12.417 -8.965 -14.275 1.00 95.62 73 PHE A N 1
ATOM 601 C CA . PHE A 1 73 ? 13.653 -8.978 -13.504 1.00 95.62 73 PHE A CA 1
ATOM 602 C C . PHE A 1 73 ? 13.866 -10.303 -12.775 1.00 95.62 73 PHE A C 1
ATOM 604 O O . PHE A 1 73 ? 12.925 -10.977 -12.369 1.00 95.62 73 PHE A O 1
ATOM 611 N N . SER A 1 74 ? 15.135 -10.654 -12.551 1.00 93.88 74 SER A N 1
ATOM 612 C CA . SER A 1 74 ? 15.481 -11.742 -11.635 1.00 93.88 74 SER A CA 1
ATOM 613 C C . SER A 1 74 ? 15.031 -11.415 -10.208 1.00 93.88 74 SER A C 1
ATOM 615 O O . SER A 1 74 ? 14.968 -10.244 -9.825 1.00 93.88 74 SER A O 1
ATOM 617 N N . ASP A 1 75 ? 14.823 -12.434 -9.372 1.00 92.62 75 ASP A N 1
ATOM 618 C CA . ASP A 1 75 ? 14.429 -12.238 -7.969 1.00 92.62 75 ASP A CA 1
ATOM 619 C C . ASP A 1 75 ? 15.392 -11.329 -7.197 1.00 92.62 75 ASP A C 1
ATOM 621 O O . ASP A 1 75 ? 14.965 -10.455 -6.442 1.00 92.62 75 ASP A O 1
ATOM 625 N N . SER A 1 76 ? 16.701 -11.478 -7.426 1.00 94.06 76 SER A N 1
ATOM 626 C CA . SER A 1 76 ? 17.725 -10.631 -6.808 1.00 94.06 76 SER A CA 1
ATOM 627 C C . SER A 1 76 ? 17.594 -9.164 -7.216 1.00 94.06 76 SER A C 1
ATOM 629 O O . SER A 1 76 ? 17.773 -8.268 -6.386 1.00 94.06 76 SER A O 1
ATOM 631 N N . ARG A 1 77 ? 17.249 -8.902 -8.481 1.00 95.88 77 ARG A N 1
ATOM 632 C CA . ARG A 1 77 ? 17.074 -7.546 -8.993 1.00 95.88 77 ARG A CA 1
ATOM 633 C C . ARG A 1 77 ? 15.753 -6.931 -8.538 1.00 95.88 77 ARG A C 1
ATOM 635 O O . ARG A 1 77 ? 15.749 -5.756 -8.163 1.00 95.88 77 ARG A O 1
ATOM 642 N N . SER A 1 78 ? 14.679 -7.720 -8.518 1.00 95.50 78 SER A N 1
ATOM 643 C CA . SER A 1 78 ? 13.380 -7.345 -7.952 1.00 95.50 78 SER A CA 1
ATOM 644 C C . SER A 1 78 ? 13.523 -6.981 -6.479 1.00 95.50 78 SER A C 1
ATOM 646 O O . SER A 1 78 ? 13.130 -5.889 -6.083 1.00 95.50 78 SER A O 1
ATOM 648 N N . LYS A 1 79 ? 14.202 -7.809 -5.678 1.00 95.56 79 LYS A N 1
ATOM 649 C CA . LYS A 1 79 ? 14.503 -7.493 -4.277 1.00 95.56 79 LYS A CA 1
ATOM 650 C C . LYS A 1 79 ? 15.219 -6.148 -4.133 1.00 95.56 79 LYS A C 1
ATOM 652 O O . LYS A 1 79 ? 14.760 -5.301 -3.371 1.00 95.56 79 LYS A O 1
ATOM 657 N N . LYS A 1 80 ? 16.285 -5.919 -4.916 1.00 96.38 80 LYS A N 1
ATOM 658 C CA . LYS A 1 80 ? 16.996 -4.628 -4.933 1.00 96.38 80 LYS A CA 1
ATOM 659 C C . LYS A 1 80 ? 16.051 -3.468 -5.275 1.00 96.38 80 LYS A C 1
ATOM 661 O O . LYS A 1 80 ? 16.120 -2.441 -4.619 1.00 96.38 80 LYS A O 1
ATOM 666 N N . LEU A 1 81 ? 15.165 -3.627 -6.265 1.00 97.12 81 LEU A N 1
ATOM 667 C CA . LEU A 1 81 ? 14.193 -2.593 -6.641 1.00 97.12 81 LEU A CA 1
ATOM 668 C C . LEU A 1 81 ? 13.290 -2.209 -5.462 1.00 97.12 81 LEU A C 1
ATOM 670 O O . LEU A 1 81 ? 13.119 -1.027 -5.183 1.00 97.12 81 LEU A O 1
ATOM 674 N N . TYR A 1 82 ? 12.730 -3.189 -4.759 1.00 95.50 82 TYR A N 1
ATOM 675 C CA . TYR A 1 82 ? 11.858 -2.931 -3.612 1.00 95.50 82 TYR A CA 1
ATOM 676 C C . TYR A 1 82 ? 12.607 -2.297 -2.431 1.00 95.50 82 TYR A C 1
ATOM 678 O O . TYR A 1 82 ? 12.092 -1.356 -1.823 1.00 95.50 82 TYR A O 1
ATOM 686 N N . ASP A 1 83 ? 13.836 -2.742 -2.151 1.00 94.69 83 ASP A N 1
ATOM 687 C CA . ASP A 1 83 ? 14.702 -2.113 -1.146 1.00 94.69 83 ASP A CA 1
ATOM 688 C C . ASP A 1 83 ? 15.034 -0.652 -1.528 1.00 94.69 83 ASP A C 1
ATOM 690 O O . ASP A 1 83 ? 14.935 0.254 -0.698 1.00 94.69 83 ASP A O 1
ATOM 694 N N . ASP A 1 84 ? 15.352 -0.392 -2.798 1.00 96.00 84 ASP A N 1
ATOM 695 C CA . ASP A 1 84 ? 15.637 0.946 -3.326 1.00 96.00 84 ASP A CA 1
ATOM 696 C C . ASP A 1 84 ? 14.414 1.878 -3.237 1.00 96.00 84 ASP A C 1
ATOM 698 O O . ASP A 1 84 ? 14.540 3.042 -2.841 1.00 96.00 84 ASP A O 1
ATOM 702 N N . LEU A 1 85 ? 13.218 1.374 -3.561 1.00 96.12 85 LEU A N 1
ATOM 703 C CA . LEU A 1 85 ? 11.965 2.122 -3.429 1.00 96.12 85 LEU A CA 1
ATOM 704 C C . LEU A 1 85 ? 11.652 2.438 -1.966 1.00 96.12 85 LEU A C 1
ATOM 706 O O . LEU A 1 85 ? 11.239 3.555 -1.658 1.00 96.12 85 LEU A O 1
ATOM 710 N N . ALA A 1 86 ? 11.907 1.511 -1.044 1.00 92.69 86 ALA A N 1
ATOM 711 C CA . ALA A 1 86 ? 11.757 1.782 0.380 1.00 92.69 86 ALA A CA 1
ATOM 712 C C . ALA A 1 86 ? 12.675 2.920 0.843 1.00 92.69 86 ALA A C 1
ATOM 714 O O . ALA A 1 86 ? 12.226 3.852 1.510 1.00 92.69 86 ALA A O 1
ATOM 715 N N . VAL A 1 87 ? 13.942 2.911 0.416 1.00 93.75 87 VAL A N 1
ATOM 716 C CA . VAL A 1 87 ? 14.870 4.022 0.678 1.00 93.75 87 VAL A CA 1
ATOM 717 C C . VAL A 1 87 ? 14.351 5.326 0.067 1.00 93.75 87 VAL A C 1
ATOM 719 O O . VAL A 1 87 ? 14.449 6.379 0.696 1.00 93.75 87 VAL A O 1
ATOM 722 N N . TYR A 1 88 ? 13.790 5.279 -1.141 1.00 95.38 88 TYR A N 1
ATOM 723 C CA . TYR A 1 88 ? 13.238 6.456 -1.807 1.00 95.38 88 TYR A CA 1
ATOM 724 C C . TYR A 1 88 ? 12.059 7.082 -1.046 1.00 95.38 88 TYR A C 1
ATOM 726 O O . TYR A 1 88 ? 12.030 8.302 -0.894 1.00 95.38 88 TYR A O 1
ATOM 734 N N . PHE A 1 89 ? 11.118 6.285 -0.539 1.00 93.94 89 PHE A N 1
ATOM 735 C CA . PHE A 1 89 ? 9.933 6.804 0.153 1.00 93.94 89 PHE A CA 1
ATOM 736 C C . PHE A 1 89 ? 10.168 7.136 1.633 1.00 93.94 89 PHE A C 1
ATOM 738 O O . PHE A 1 89 ? 9.521 8.042 2.154 1.00 93.94 89 PHE A O 1
ATOM 745 N N . CYS A 1 90 ? 11.077 6.429 2.312 1.00 89.31 90 CYS A N 1
ATOM 746 C CA . CYS A 1 90 ? 11.248 6.541 3.766 1.00 89.31 90 CYS A CA 1
ATOM 747 C C . CYS A 1 90 ? 12.462 7.380 4.200 1.00 89.31 90 CYS A C 1
ATOM 749 O O . CYS A 1 90 ? 12.552 7.759 5.367 1.00 89.31 90 CYS A O 1
ATOM 751 N N . SER A 1 91 ? 13.422 7.665 3.312 1.00 91.31 91 SER A N 1
ATOM 752 C CA . SER A 1 91 ? 14.613 8.435 3.692 1.00 91.31 91 SER A CA 1
ATOM 753 C C . SER A 1 91 ? 14.320 9.929 3.863 1.00 91.31 91 SER A C 1
ATOM 755 O O . SER A 1 91 ? 13.789 10.580 2.964 1.00 91.31 91 SER A O 1
ATOM 757 N N . HIS A 1 92 ? 14.813 10.501 4.965 1.00 86.56 92 HIS A N 1
ATOM 758 C CA . HIS A 1 92 ? 14.774 11.939 5.267 1.00 86.56 92 HIS A CA 1
ATOM 759 C C . HIS A 1 92 ? 15.605 12.806 4.302 1.00 86.56 92 HIS A C 1
ATOM 761 O O . HIS A 1 92 ? 15.488 14.025 4.311 1.00 86.56 92 HIS A O 1
ATOM 767 N N . SER A 1 93 ? 16.463 12.191 3.485 1.00 86.94 93 SER A N 1
ATOM 768 C CA . SER A 1 93 ? 17.296 12.863 2.477 1.00 86.94 93 SER A CA 1
ATOM 769 C C . SER A 1 93 ? 16.837 12.601 1.039 1.00 86.94 93 SER A C 1
ATOM 771 O O . SER A 1 93 ? 17.584 12.843 0.091 1.00 86.94 93 SER A O 1
ATOM 773 N N . SER A 1 94 ? 15.641 12.036 0.858 1.00 90.12 94 SER A N 1
ATOM 774 C CA . SER A 1 94 ? 15.128 11.690 -0.466 1.00 90.12 94 SER A CA 1
ATOM 775 C C . SER A 1 94 ? 14.617 12.915 -1.224 1.00 90.12 94 SER A C 1
ATOM 777 O O . SER A 1 94 ? 13.902 13.733 -0.650 1.00 90.12 94 SER A O 1
ATOM 779 N N . SER A 1 95 ? 14.875 12.979 -2.537 1.00 89.25 95 SER A N 1
ATOM 780 C CA . SER A 1 95 ? 14.279 13.997 -3.424 1.00 89.25 95 SER A CA 1
ATOM 781 C C . SER A 1 95 ? 12.753 13.884 -3.520 1.00 89.25 95 SER A C 1
ATOM 783 O O . SER A 1 95 ? 12.073 14.824 -3.910 1.00 89.25 95 SER A O 1
ATOM 785 N N . TYR A 1 96 ? 12.185 12.752 -3.096 1.00 92.19 96 TYR A N 1
ATOM 786 C CA . TYR A 1 96 ? 10.750 12.596 -2.855 1.00 92.19 96 TYR A CA 1
ATOM 787 C C . TYR A 1 96 ? 10.173 13.685 -1.929 1.00 92.19 96 TYR A C 1
ATOM 789 O O . TYR A 1 96 ? 9.021 14.094 -2.082 1.00 92.19 96 TYR A O 1
ATOM 797 N N . LEU A 1 97 ? 10.976 14.179 -0.979 1.00 92.81 97 LEU A N 1
ATOM 798 C CA . LEU A 1 97 ? 10.580 15.227 -0.041 1.00 92.81 97 LEU A CA 1
ATOM 799 C C . LEU A 1 97 ? 10.555 16.630 -0.663 1.00 92.81 97 LEU A C 1
ATOM 801 O O . LEU A 1 97 ? 10.156 17.570 0.020 1.00 92.81 97 LEU A O 1
ATOM 805 N N . ASP A 1 98 ? 10.912 16.781 -1.937 1.00 93.62 98 ASP A N 1
ATOM 806 C CA . ASP A 1 98 ? 10.776 18.050 -2.658 1.00 93.62 98 ASP A CA 1
ATOM 807 C C . ASP A 1 98 ? 9.362 18.223 -3.250 1.00 93.62 98 ASP A C 1
ATOM 809 O O . ASP A 1 98 ? 8.947 19.336 -3.569 1.00 93.62 98 ASP A O 1
ATOM 813 N N . TYR A 1 99 ? 8.587 17.137 -3.367 1.00 95.25 99 TYR A N 1
ATOM 814 C CA . TYR A 1 99 ? 7.215 17.163 -3.887 1.00 95.25 99 TYR A CA 1
ATOM 815 C C . TYR A 1 99 ? 6.200 17.724 -2.883 1.00 95.25 99 TYR A C 1
ATOM 817 O O . TYR A 1 99 ? 6.419 17.654 -1.671 1.00 95.25 99 TYR A O 1
ATOM 825 N N . SER A 1 100 ? 5.051 18.212 -3.366 1.00 96.06 100 SER A N 1
ATOM 826 C CA . SER A 1 100 ? 3.922 18.601 -2.505 1.00 96.06 100 SER A CA 1
ATOM 827 C C . SER A 1 100 ? 3.289 17.382 -1.805 1.00 96.06 100 SER A C 1
ATOM 829 O O . SER A 1 100 ? 3.456 16.252 -2.276 1.00 96.06 100 SER A O 1
ATOM 831 N N . PRO A 1 101 ? 2.542 17.564 -0.700 1.00 94.69 101 PRO A N 1
ATOM 832 C CA . PRO A 1 101 ? 1.825 16.471 -0.034 1.00 94.69 101 PRO A CA 1
ATOM 833 C C . PRO A 1 101 ? 0.916 15.657 -0.973 1.00 94.69 101 PRO A C 1
ATOM 835 O O . PRO A 1 101 ? 0.914 14.428 -0.912 1.00 94.69 101 PRO A O 1
ATOM 838 N N . GLU A 1 102 ? 0.219 16.315 -1.901 1.00 95.50 102 GLU A N 1
ATOM 839 C CA . GLU A 1 102 ? -0.673 15.681 -2.880 1.00 95.50 102 GLU A CA 1
ATOM 840 C C . GLU A 1 102 ? 0.113 14.839 -3.891 1.00 95.50 102 GLU A C 1
ATOM 842 O O . GLU A 1 102 ? -0.254 13.702 -4.187 1.00 95.50 102 GLU A O 1
ATOM 847 N N . GLN A 1 103 ? 1.232 15.366 -4.395 1.00 96.19 103 GLN A N 1
ATOM 848 C CA . GLN A 1 103 ? 2.125 14.647 -5.309 1.00 96.19 103 GLN A CA 1
ATOM 849 C C . GLN A 1 103 ? 2.746 13.418 -4.635 1.00 96.19 103 GLN A C 1
ATOM 851 O O . GLN A 1 103 ? 2.802 12.333 -5.218 1.00 96.19 103 GLN A O 1
ATOM 856 N N . ARG A 1 104 ? 3.162 13.567 -3.375 1.00 96.56 104 ARG A N 1
ATOM 857 C CA . ARG A 1 104 ? 3.663 12.472 -2.539 1.00 96.56 104 ARG A CA 1
ATOM 858 C C . ARG A 1 104 ? 2.613 11.382 -2.359 1.00 96.56 104 ARG A C 1
ATOM 860 O O . ARG A 1 104 ? 2.897 10.207 -2.594 1.00 96.56 104 ARG A O 1
ATOM 867 N N . SER A 1 105 ? 1.391 11.778 -2.009 1.00 96.38 105 SER A N 1
ATOM 868 C CA . SER A 1 105 ? 0.263 10.858 -1.878 1.00 96.38 105 SER A CA 1
ATOM 869 C C . SER A 1 105 ? -0.049 10.130 -3.185 1.00 96.38 105 SER A C 1
ATOM 871 O O . SER A 1 105 ? -0.233 8.913 -3.184 1.00 96.38 105 SER A O 1
ATOM 873 N N . MET A 1 106 ? -0.009 10.830 -4.322 1.00 97.25 106 MET A N 1
ATOM 874 C CA . MET A 1 106 ? -0.211 10.226 -5.639 1.00 97.25 106 MET A CA 1
ATOM 875 C C . MET A 1 106 ? 0.825 9.129 -5.931 1.00 97.25 106 MET A C 1
ATOM 877 O O . MET A 1 106 ? 0.453 8.032 -6.354 1.00 97.25 106 MET A O 1
ATOM 881 N N . LEU A 1 107 ? 2.112 9.386 -5.674 1.00 97.62 107 LEU A N 1
ATOM 882 C CA . LEU A 1 107 ? 3.171 8.390 -5.868 1.00 97.62 107 LEU A CA 1
ATOM 883 C C . LEU A 1 107 ? 2.987 7.177 -4.944 1.00 97.62 107 LEU A C 1
ATOM 885 O O . LEU A 1 107 ? 3.057 6.040 -5.414 1.00 97.62 107 LEU A O 1
ATOM 889 N N . ARG A 1 108 ? 2.680 7.390 -3.655 1.00 97.25 108 ARG A N 1
ATOM 890 C CA . ARG A 1 108 ? 2.393 6.288 -2.716 1.00 97.25 108 ARG A CA 1
ATOM 891 C C . ARG A 1 108 ? 1.155 5.496 -3.124 1.00 97.25 108 ARG A C 1
ATOM 893 O O . ARG A 1 108 ? 1.185 4.271 -3.094 1.00 97.25 108 ARG A O 1
ATOM 900 N N . MET A 1 109 ? 0.091 6.156 -3.582 1.00 97.75 109 MET A N 1
ATOM 901 C CA . MET A 1 109 ? -1.105 5.495 -4.115 1.00 97.75 109 MET A CA 1
ATOM 902 C C . MET A 1 109 ? -0.755 4.581 -5.299 1.00 97.75 109 MET A C 1
ATOM 904 O O . MET A 1 109 ? -1.253 3.456 -5.384 1.00 97.75 109 MET A O 1
ATOM 908 N N . LEU A 1 110 ? 0.076 5.044 -6.236 1.00 98.06 110 LEU A N 1
ATOM 909 C CA . LEU A 1 110 ? 0.498 4.232 -7.380 1.00 98.06 110 LEU A CA 1
ATOM 910 C C . LEU A 1 110 ? 1.387 3.068 -6.953 1.00 98.06 110 LEU A C 1
ATOM 912 O O . LEU A 1 110 ? 1.218 1.966 -7.473 1.00 98.06 110 LEU A O 1
ATOM 916 N N . PHE A 1 111 ? 2.249 3.278 -5.959 1.00 97.69 111 PHE A N 1
ATOM 917 C CA . PHE A 1 111 ? 3.041 2.207 -5.370 1.00 97.69 111 PHE A CA 1
ATOM 918 C C . PHE A 1 111 ? 2.148 1.141 -4.713 1.00 97.69 111 PHE A C 1
ATOM 920 O O . PHE A 1 111 ? 2.289 -0.044 -5.013 1.00 97.69 111 PHE A O 1
ATOM 927 N N . TRP A 1 112 ? 1.145 1.548 -3.926 1.00 97.94 112 TRP A N 1
ATOM 928 C CA . TRP A 1 112 ? 0.134 0.646 -3.365 1.00 97.94 112 TRP A CA 1
ATOM 929 C C . TRP A 1 112 ? -0.580 -0.176 -4.443 1.00 97.94 112 TRP A C 1
ATOM 931 O O . TRP A 1 112 ? -0.745 -1.388 -4.293 1.00 97.94 112 TRP A O 1
ATOM 941 N N . LYS A 1 113 ? -0.979 0.458 -5.554 1.00 97.75 113 LYS A N 1
ATOM 942 C CA . LYS A 1 113 ? -1.610 -0.231 -6.693 1.00 97.75 113 LYS A CA 1
ATOM 943 C C . LYS A 1 113 ? -0.657 -1.231 -7.353 1.00 97.75 113 LYS A C 1
ATOM 945 O O . LYS A 1 113 ? -1.087 -2.336 -7.681 1.00 97.75 113 LYS A O 1
ATOM 950 N N . GLY A 1 114 ? 0.610 -0.861 -7.535 1.00 97.38 114 GLY A N 1
ATOM 951 C CA . GLY A 1 114 ? 1.643 -1.733 -8.090 1.00 97.38 114 GLY A CA 1
ATOM 952 C C . GLY A 1 114 ? 1.893 -2.965 -7.225 1.00 97.38 114 GLY A C 1
ATOM 953 O O . GLY A 1 114 ? 1.849 -4.085 -7.732 1.00 97.38 114 GLY A O 1
ATOM 954 N N . ILE A 1 115 ? 2.063 -2.773 -5.913 1.00 96.12 115 ILE A N 1
ATOM 955 C CA . ILE A 1 115 ? 2.216 -3.870 -4.947 1.00 96.12 115 ILE A CA 1
ATOM 956 C C . ILE A 1 115 ? 0.989 -4.784 -4.966 1.00 96.12 115 ILE A C 1
ATOM 958 O O . ILE A 1 115 ? 1.136 -6.000 -5.057 1.00 96.12 115 ILE A O 1
ATOM 962 N N . CYS A 1 116 ? -0.218 -4.214 -4.942 1.00 95.44 116 CYS A N 1
ATOM 963 C CA . CYS A 1 116 ? -1.460 -4.986 -4.977 1.00 95.44 116 CYS A CA 1
ATOM 964 C C . CYS A 1 116 ? -1.516 -5.912 -6.203 1.00 95.44 116 CYS A C 1
ATOM 966 O O . CYS A 1 116 ? -1.841 -7.089 -6.073 1.00 95.44 116 CYS A O 1
ATOM 968 N N . LYS A 1 117 ? -1.109 -5.426 -7.384 1.00 95.75 117 LYS A N 1
ATOM 969 C CA . LYS A 1 117 ? -0.990 -6.279 -8.577 1.00 95.75 117 LYS A CA 1
ATOM 970 C C . LYS A 1 117 ? 0.061 -7.376 -8.420 1.00 95.75 117 LYS A C 1
ATOM 972 O O . LYS A 1 117 ? -0.174 -8.487 -8.876 1.00 95.75 117 LYS A O 1
ATOM 977 N N . CYS A 1 118 ? 1.195 -7.101 -7.774 1.00 94.56 118 CYS A N 1
ATOM 978 C CA . CYS A 1 118 ? 2.213 -8.125 -7.514 1.00 94.56 118 CYS A CA 1
ATOM 979 C C . CYS A 1 118 ? 1.661 -9.252 -6.637 1.00 94.56 118 CYS A C 1
ATOM 981 O O . CYS A 1 118 ? 1.873 -10.418 -6.957 1.00 94.56 118 CYS A O 1
ATOM 983 N N . LEU A 1 119 ? 0.899 -8.910 -5.593 1.00 92.94 119 LEU A N 1
ATOM 984 C CA . LEU A 1 119 ? 0.243 -9.883 -4.714 1.00 92.94 119 LEU A CA 1
ATOM 985 C C . LEU A 1 119 ? -0.774 -10.769 -5.439 1.00 92.94 119 LEU A C 1
ATOM 987 O O . LEU A 1 119 ? -0.946 -11.922 -5.067 1.00 92.94 119 LEU A O 1
ATOM 991 N N . VAL A 1 120 ? -1.459 -10.235 -6.453 1.00 91.81 120 VAL A N 1
ATOM 992 C CA . VAL A 1 120 ? -2.452 -10.994 -7.228 1.00 91.81 120 VAL A CA 1
ATOM 993 C C . VAL A 1 120 ? -1.802 -11.842 -8.322 1.00 91.81 120 VAL A C 1
ATOM 995 O O . VAL A 1 120 ? -2.256 -12.951 -8.585 1.00 91.81 120 VAL A O 1
ATOM 998 N N . GLU A 1 121 ? -0.788 -11.310 -9.005 1.00 90.50 121 GLU A N 1
ATOM 999 C CA . GLU A 1 121 ? -0.306 -11.871 -10.274 1.00 90.50 121 GLU A CA 1
ATOM 1000 C C . GLU A 1 121 ? 1.010 -12.650 -10.179 1.00 90.50 121 GLU A C 1
ATOM 1002 O O . GLU A 1 121 ? 1.308 -13.415 -11.094 1.00 90.50 121 GLU A O 1
ATOM 1007 N N . VAL A 1 122 ? 1.841 -12.393 -9.165 1.00 85.25 122 VAL A N 1
ATOM 1008 C CA . VAL A 1 122 ? 3.247 -12.843 -9.155 1.00 85.25 122 VAL A CA 1
ATOM 1009 C C . VAL A 1 122 ? 3.624 -13.534 -7.852 1.00 85.25 122 VAL A C 1
ATOM 1011 O O . VAL A 1 122 ? 4.271 -14.577 -7.869 1.00 85.25 122 VAL A O 1
ATOM 1014 N N . VAL A 1 123 ? 3.249 -12.947 -6.721 1.00 83.25 123 VAL A N 1
ATOM 1015 C CA . VAL A 1 123 ? 3.722 -13.374 -5.406 1.00 83.25 123 VAL A CA 1
ATOM 1016 C C . VAL A 1 123 ? 2.920 -14.574 -4.908 1.00 83.25 123 VAL A C 1
ATOM 1018 O O . VAL A 1 123 ? 1.696 -14.524 -4.833 1.00 83.25 123 VAL A O 1
ATOM 1021 N N . SER A 1 124 ? 3.630 -15.617 -4.482 1.00 82.88 124 SER A N 1
ATOM 1022 C CA . SER A 1 124 ? 3.092 -16.738 -3.700 1.00 82.88 124 SER A CA 1
ATOM 1023 C C . SER A 1 124 ? 3.815 -16.822 -2.352 1.00 82.88 124 SER A C 1
ATOM 1025 O O . SER A 1 124 ? 4.981 -16.432 -2.265 1.00 82.88 124 SER A O 1
ATOM 1027 N N . GLU A 1 125 ? 3.154 -17.338 -1.313 1.00 76.38 125 GLU A N 1
ATOM 1028 C CA . GLU A 1 125 ? 3.710 -17.505 0.046 1.00 76.38 125 GLU A CA 1
ATOM 1029 C C . GLU A 1 125 ? 5.038 -18.273 0.076 1.00 76.38 125 GLU A C 1
ATOM 1031 O O . GLU A 1 125 ? 5.892 -18.013 0.918 1.00 76.38 125 GLU A O 1
ATOM 1036 N N . GLU A 1 126 ? 5.243 -19.177 -0.879 1.00 76.69 126 GLU A N 1
ATOM 1037 C CA . GLU A 1 126 ? 6.435 -20.026 -0.973 1.00 76.69 126 GLU A CA 1
ATOM 1038 C C . GLU A 1 126 ? 7.630 -19.334 -1.648 1.00 76.69 126 GLU A C 1
ATOM 1040 O O . GLU A 1 126 ? 8.723 -19.893 -1.711 1.00 76.69 126 GLU A O 1
ATOM 1045 N N . THR A 1 127 ? 7.438 -18.127 -2.187 1.00 81.50 127 THR A N 1
ATOM 1046 C CA . THR A 1 127 ? 8.477 -17.418 -2.944 1.00 81.50 127 THR A CA 1
ATOM 1047 C C . THR A 1 127 ? 9.235 -16.431 -2.067 1.00 81.50 127 THR A C 1
ATOM 1049 O O . THR A 1 127 ? 8.635 -15.696 -1.285 1.00 81.50 127 THR A O 1
ATOM 1052 N N . ASP A 1 128 ? 10.545 -16.288 -2.291 1.00 82.62 128 ASP A N 1
ATOM 1053 C CA . ASP A 1 128 ? 11.355 -15.222 -1.671 1.00 82.62 128 ASP A CA 1
ATOM 1054 C C . ASP A 1 128 ? 10.761 -13.827 -1.923 1.00 82.62 128 ASP A C 1
ATOM 1056 O O . ASP A 1 128 ? 10.918 -12.903 -1.117 1.00 82.62 128 ASP A O 1
ATOM 1060 N N . SER A 1 129 ? 10.030 -13.705 -3.034 1.00 85.12 129 SER A N 1
ATOM 1061 C CA . SER A 1 129 ? 9.331 -12.512 -3.480 1.00 85.12 129 SER A CA 1
ATOM 1062 C C . SER A 1 129 ? 8.307 -11.961 -2.493 1.00 85.12 129 SER A C 1
ATOM 1064 O O . SER A 1 129 ? 8.164 -10.749 -2.314 1.00 85.12 129 SER A O 1
ATOM 1066 N N . PHE A 1 130 ? 7.684 -12.867 -1.752 1.00 87.19 130 PHE A N 1
ATOM 1067 C CA . PHE A 1 130 ? 6.751 -12.552 -0.693 1.00 87.19 130 PHE A CA 1
ATOM 1068 C C . PHE A 1 130 ? 7.391 -11.740 0.430 1.00 87.19 130 PHE A C 1
ATOM 1070 O O . PHE A 1 130 ? 6.802 -10.775 0.916 1.00 87.19 130 PHE A O 1
ATOM 1077 N N . SER A 1 131 ? 8.617 -12.099 0.822 1.00 88.50 131 SER A N 1
ATOM 1078 C CA . SER A 1 131 ? 9.286 -11.506 1.981 1.00 88.50 131 SER A CA 1
ATOM 1079 C C . SER A 1 131 ? 9.550 -10.011 1.800 1.00 88.50 131 SER A C 1
ATOM 1081 O O . SER A 1 131 ? 9.263 -9.219 2.700 1.00 88.50 131 SER A O 1
ATOM 1083 N N . TYR A 1 132 ? 10.047 -9.599 0.630 1.00 89.38 132 TYR A N 1
ATOM 1084 C CA . TYR A 1 132 ? 10.348 -8.192 0.374 1.00 89.38 132 TYR A CA 1
ATOM 1085 C C . TYR A 1 132 ? 9.098 -7.381 0.027 1.00 89.38 132 TYR A C 1
ATOM 1087 O O . TYR A 1 132 ? 9.010 -6.226 0.434 1.00 89.38 132 TYR A O 1
ATOM 1095 N N . VAL A 1 133 ? 8.093 -7.974 -0.629 1.00 92.00 133 VAL A N 1
ATOM 1096 C CA . VAL A 1 133 ? 6.808 -7.292 -0.854 1.00 92.00 133 VAL A CA 1
ATOM 1097 C C . VAL A 1 133 ? 6.088 -7.032 0.472 1.00 92.00 133 VAL A C 1
ATOM 1099 O O . VAL A 1 133 ? 5.602 -5.922 0.695 1.00 92.00 133 VAL A O 1
ATOM 1102 N N . LYS A 1 134 ? 6.081 -8.009 1.387 1.00 90.44 134 LYS A N 1
ATOM 1103 C CA . LYS A 1 134 ? 5.555 -7.846 2.750 1.00 90.44 134 LYS A CA 1
ATOM 1104 C C . LYS A 1 134 ? 6.242 -6.703 3.486 1.00 90.44 134 LYS A C 1
ATOM 1106 O O . LYS A 1 134 ? 5.568 -5.810 3.996 1.00 90.44 134 LYS A O 1
ATOM 1111 N N . LYS A 1 135 ? 7.573 -6.683 3.460 1.00 90.00 135 LYS A N 1
ATOM 1112 C CA . LYS A 1 135 ? 8.382 -5.625 4.070 1.00 90.00 135 LYS A CA 1
ATOM 1113 C C . LYS A 1 135 ? 8.031 -4.234 3.518 1.00 90.00 135 LYS A C 1
ATOM 1115 O O . LYS A 1 135 ? 7.931 -3.275 4.275 1.00 90.00 135 LYS A O 1
ATOM 1120 N N . CYS A 1 136 ? 7.759 -4.123 2.215 1.00 91.75 136 CYS A N 1
ATOM 1121 C CA . CYS A 1 136 ? 7.291 -2.873 1.613 1.00 91.75 136 CYS A CA 1
ATOM 1122 C C . CYS A 1 136 ? 5.925 -2.419 2.119 1.00 91.75 136 CYS A C 1
ATOM 1124 O O . CYS A 1 136 ? 5.748 -1.230 2.373 1.00 91.75 136 CYS A O 1
ATOM 1126 N N . ILE A 1 137 ? 4.977 -3.337 2.307 1.00 92.88 137 ILE A N 1
ATOM 1127 C CA . ILE A 1 137 ? 3.686 -2.998 2.917 1.00 92.88 137 ILE A CA 1
ATOM 1128 C C . ILE A 1 137 ? 3.884 -2.498 4.350 1.00 92.88 137 ILE A C 1
ATOM 1130 O O . ILE A 1 137 ? 3.340 -1.451 4.700 1.00 92.88 137 ILE A O 1
ATOM 1134 N N . GLU A 1 138 ? 4.706 -3.186 5.145 1.00 90.62 138 GLU A N 1
ATOM 1135 C CA . GLU A 1 138 ? 5.030 -2.790 6.523 1.00 90.62 138 GLU A CA 1
ATOM 1136 C C . GLU A 1 138 ? 5.612 -1.371 6.600 1.00 90.62 138 GLU A C 1
ATOM 1138 O O . GLU A 1 138 ? 5.273 -0.614 7.509 1.00 90.62 138 GLU A O 1
ATOM 1143 N N . TRP A 1 139 ? 6.429 -0.970 5.624 1.00 90.62 139 TRP A N 1
ATOM 1144 C CA . TRP A 1 139 ? 6.995 0.380 5.551 1.00 90.62 139 TRP A CA 1
ATOM 1145 C C . TRP A 1 139 ? 6.033 1.449 5.039 1.00 90.62 139 TRP A C 1
ATOM 1147 O O . TRP A 1 139 ? 6.145 2.609 5.435 1.00 90.62 139 TRP A O 1
ATOM 1157 N N . LEU A 1 140 ? 5.103 1.091 4.154 1.00 93.25 140 LEU A N 1
ATOM 1158 C CA . LEU A 1 140 ? 4.147 2.045 3.596 1.00 93.25 140 LEU A CA 1
ATOM 1159 C C . LEU A 1 140 ? 2.992 2.348 4.549 1.00 93.25 140 LEU A C 1
ATOM 1161 O O . LEU A 1 140 ? 2.470 3.460 4.512 1.00 93.25 140 LEU A O 1
ATOM 1165 N N . VAL A 1 141 ? 2.587 1.398 5.402 1.00 93.06 141 VAL A N 1
ATOM 1166 C CA . VAL A 1 141 ? 1.482 1.608 6.355 1.00 93.06 141 VAL A CA 1
ATOM 1167 C C . VAL A 1 141 ? 1.704 2.859 7.222 1.00 93.06 141 VAL A C 1
ATOM 1169 O O . VAL A 1 141 ? 0.802 3.696 7.251 1.00 93.06 141 VAL A O 1
ATOM 1172 N N . PRO A 1 142 ? 2.875 3.076 7.857 1.00 91.62 142 PRO A N 1
ATOM 1173 C CA . PRO A 1 142 ? 3.137 4.287 8.636 1.00 91.62 142 PRO A CA 1
ATOM 1174 C C . PRO A 1 142 ? 3.050 5.607 7.856 1.00 91.62 142 PRO A C 1
ATOM 1176 O O . PRO A 1 142 ? 2.918 6.659 8.475 1.00 91.62 142 PRO A O 1
ATOM 1179 N N . LEU A 1 143 ? 3.121 5.573 6.520 1.00 92.75 143 LEU A N 1
ATOM 1180 C CA . LEU A 1 143 ? 3.050 6.763 5.664 1.00 92.75 143 LEU A CA 1
ATOM 1181 C C . LEU A 1 143 ? 1.612 7.195 5.337 1.00 92.75 143 LEU A C 1
ATOM 1183 O O . LEU A 1 143 ? 1.423 8.236 4.708 1.00 92.75 143 LEU A O 1
ATOM 1187 N N . LEU A 1 144 ? 0.603 6.416 5.746 1.00 94.06 144 LEU A N 1
ATOM 1188 C CA . LEU A 1 144 ? -0.801 6.796 5.621 1.00 94.06 144 LEU A CA 1
ATOM 1189 C C . LEU A 1 144 ? -1.134 7.888 6.639 1.00 94.06 144 LEU A C 1
ATOM 1191 O O . LEU A 1 144 ? -1.251 7.638 7.841 1.00 94.06 144 LEU A O 1
ATOM 1195 N N . ASN A 1 145 ? -1.292 9.111 6.157 1.00 90.56 145 ASN A N 1
ATOM 1196 C CA . ASN A 1 145 ? -1.553 10.248 7.024 1.00 90.56 145 ASN A CA 1
ATOM 1197 C C . ASN A 1 145 ? -3.019 10.337 7.454 1.00 90.56 145 ASN A C 1
ATOM 1199 O O . ASN A 1 145 ? -3.939 10.011 6.694 1.00 90.56 145 ASN A O 1
ATOM 1203 N N . LEU A 1 146 ? -3.203 10.838 8.671 1.00 89.88 146 LEU A N 1
ATOM 1204 C CA . LEU A 1 146 ? -4.484 11.237 9.230 1.00 89.88 146 LEU A CA 1
ATOM 1205 C C . LEU A 1 146 ? -4.486 12.756 9.406 1.00 89.88 146 LEU A C 1
ATOM 1207 O O . LEU A 1 146 ? -3.475 13.337 9.799 1.00 89.88 146 LEU A O 1
ATOM 1211 N N . CYS A 1 147 ? -5.626 13.379 9.143 1.00 88.31 147 CYS A N 1
ATOM 1212 C CA . CYS A 1 147 ? -5.916 14.744 9.552 1.00 88.31 147 CYS A CA 1
ATOM 1213 C C . CYS A 1 147 ? -5.964 14.846 11.086 1.00 88.31 147 CYS A C 1
ATOM 1215 O O . CYS A 1 147 ? -6.096 13.842 11.787 1.00 88.31 147 CYS A O 1
ATOM 1217 N N . ASN A 1 148 ? -5.934 16.070 11.619 1.00 82.75 148 ASN A N 1
ATOM 1218 C CA . ASN A 1 148 ? -6.034 16.314 13.068 1.00 82.75 148 ASN A CA 1
ATOM 1219 C C . ASN A 1 148 ? -7.348 15.803 13.679 1.00 82.75 148 ASN A C 1
ATOM 1221 O O . ASN A 1 148 ? -7.407 15.486 14.865 1.00 82.75 148 ASN A O 1
ATOM 1225 N N . ASP A 1 149 ? -8.408 15.732 12.875 1.00 82.88 149 ASP A N 1
ATOM 1226 C CA . ASP A 1 149 ? -9.677 15.133 13.275 1.00 82.88 149 ASP A CA 1
ATOM 1227 C C . ASP A 1 149 ? -9.650 13.598 13.189 1.00 82.88 149 ASP A C 1
ATOM 1229 O O . ASP A 1 149 ? -10.549 12.947 13.700 1.00 82.88 149 ASP A O 1
ATOM 1233 N N . GLY A 1 150 ? -8.632 12.987 12.583 1.00 82.19 150 GLY A N 1
ATOM 1234 C CA . GLY A 1 150 ? -8.502 11.542 12.390 1.00 82.19 150 GLY A CA 1
ATOM 1235 C C . GLY A 1 150 ? -9.113 11.012 11.102 1.00 82.19 150 GLY A C 1
ATOM 1236 O O . GLY A 1 150 ? -9.147 9.796 10.918 1.00 82.19 150 GLY A O 1
ATOM 1237 N N . GLN A 1 151 ? -9.598 11.876 10.205 1.00 88.00 151 GLN A N 1
ATOM 1238 C CA . GLN A 1 151 ? -9.967 11.436 8.864 1.00 88.00 151 GLN A CA 1
ATOM 1239 C C . GLN A 1 151 ? -8.715 11.075 8.052 1.00 88.00 151 GLN A C 1
ATOM 1241 O O . GLN A 1 151 ? -7.670 11.708 8.209 1.00 88.00 151 GLN A O 1
ATOM 1246 N N . PRO A 1 152 ? -8.801 10.096 7.139 1.00 91.56 152 PRO A N 1
ATOM 1247 C CA . PRO A 1 152 ? -7.805 9.908 6.090 1.00 91.56 152 PRO A CA 1
ATOM 1248 C C . PRO A 1 152 ? -7.509 11.206 5.330 1.00 91.56 152 PRO A C 1
ATOM 1250 O O . PRO A 1 152 ? -8.393 11.730 4.657 1.00 91.56 152 PRO A O 1
ATOM 1253 N N . GLU A 1 153 ? -6.264 11.691 5.384 1.00 92.38 153 GLU A N 1
ATOM 1254 C CA . GLU A 1 153 ? -5.876 12.939 4.702 1.00 92.38 153 GLU A CA 1
ATOM 1255 C C . GLU A 1 153 ? -6.035 12.814 3.176 1.00 92.38 153 GLU A C 1
ATOM 1257 O O . GLU A 1 153 ? -6.572 13.699 2.513 1.00 92.38 153 GLU A O 1
ATOM 1262 N N . PHE A 1 154 ? -5.646 11.661 2.622 1.00 94.88 154 PHE A N 1
ATOM 1263 C CA . PHE A 1 154 ? -5.720 11.371 1.190 1.00 94.88 154 PHE A CA 1
ATOM 1264 C C . PHE A 1 154 ? -6.563 10.123 0.917 1.00 94.88 154 PHE A C 1
ATOM 1266 O O . PHE A 1 154 ? -6.067 8.992 0.910 1.00 94.88 154 PHE A O 1
ATOM 1273 N N . VAL A 1 155 ? -7.860 10.322 0.680 1.00 94.38 155 VAL A N 1
ATOM 1274 C CA . VAL A 1 155 ? -8.853 9.238 0.550 1.00 94.38 155 VAL A CA 1
ATOM 1275 C C . VAL A 1 155 ? -8.494 8.219 -0.540 1.00 94.38 155 VAL A C 1
ATOM 1277 O O . VAL A 1 155 ? -8.678 7.016 -0.335 1.00 94.38 155 VAL A O 1
ATOM 1280 N N . ASP A 1 156 ? -7.950 8.662 -1.675 1.00 96.06 156 ASP A N 1
ATOM 1281 C CA . ASP A 1 156 ? -7.577 7.775 -2.786 1.00 96.06 156 ASP A CA 1
ATOM 1282 C C . ASP A 1 156 ? -6.382 6.875 -2.452 1.00 96.06 156 ASP A C 1
ATOM 1284 O O . ASP A 1 156 ? -6.385 5.681 -2.776 1.00 96.06 156 ASP A O 1
ATOM 1288 N N . GLU A 1 157 ? -5.379 7.419 -1.758 1.00 97.25 157 GLU A N 1
ATOM 1289 C CA . GLU A 1 157 ? -4.236 6.651 -1.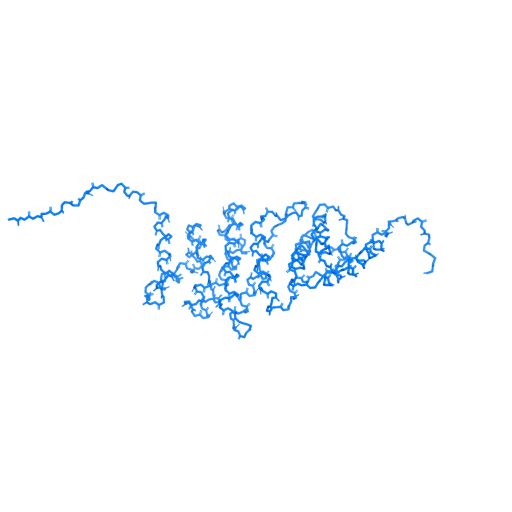265 1.00 97.25 157 GLU A CA 1
ATOM 1290 C C . GLU A 1 157 ? -4.690 5.609 -0.247 1.00 97.25 157 GLU A C 1
ATOM 1292 O O . GLU A 1 157 ? -4.377 4.427 -0.390 1.00 97.25 157 GLU A O 1
ATOM 1297 N N . TRP A 1 158 ? -5.499 6.026 0.727 1.00 96.94 158 TRP A N 1
ATOM 1298 C CA . TRP A 1 158 ? -6.080 5.124 1.713 1.00 96.94 158 TRP A CA 1
ATOM 1299 C C . TRP A 1 158 ? -6.911 4.022 1.060 1.00 96.94 158 TRP A C 1
ATOM 1301 O O . TRP A 1 158 ? -6.790 2.855 1.421 1.00 96.94 158 TRP A O 1
ATOM 1311 N N . SER A 1 159 ? -7.718 4.353 0.056 1.00 96.56 159 SER A N 1
ATOM 1312 C CA . SER A 1 159 ? -8.514 3.368 -0.678 1.00 96.56 159 SER A CA 1
ATOM 1313 C C . SER A 1 159 ? -7.637 2.359 -1.427 1.00 96.56 159 SER A C 1
ATOM 1315 O O . SER A 1 159 ? -7.959 1.169 -1.462 1.00 96.56 159 SER A O 1
ATOM 1317 N N . ALA A 1 160 ? -6.522 2.803 -2.018 1.00 97.69 160 ALA A N 1
ATOM 1318 C CA . ALA A 1 160 ? -5.550 1.915 -2.656 1.00 97.69 160 ALA A CA 1
ATOM 1319 C C . ALA A 1 160 ? -4.839 1.014 -1.634 1.00 97.69 160 ALA A C 1
ATOM 1321 O O . ALA A 1 160 ? -4.707 -0.188 -1.874 1.00 97.69 160 ALA A O 1
ATOM 1322 N N . ALA A 1 161 ? -4.450 1.569 -0.484 1.00 97.19 161 ALA A N 1
ATOM 1323 C CA . ALA A 1 161 ? -3.814 0.832 0.599 1.00 97.19 161 ALA A CA 1
ATOM 1324 C C . ALA A 1 161 ? -4.743 -0.237 1.186 1.00 97.19 161 ALA A C 1
ATOM 1326 O O . ALA A 1 161 ? -4.355 -1.398 1.262 1.00 97.19 161 ALA A O 1
ATOM 1327 N N . ILE A 1 162 ? -5.997 0.104 1.509 1.00 95.56 162 ILE A N 1
ATOM 1328 C CA . ILE A 1 162 ? -6.979 -0.860 2.032 1.00 95.56 162 ILE A CA 1
ATOM 1329 C C . ILE A 1 162 ? -7.232 -1.986 1.026 1.00 95.56 162 ILE A C 1
ATOM 1331 O O . ILE A 1 162 ? -7.241 -3.150 1.412 1.00 95.56 162 ILE A O 1
ATOM 1335 N N . LYS A 1 163 ? -7.360 -1.682 -0.274 1.00 95.44 163 LYS A N 1
ATOM 1336 C CA . LYS A 1 163 ? -7.477 -2.723 -1.312 1.00 95.44 163 LYS A CA 1
ATOM 1337 C C . LYS A 1 163 ? -6.263 -3.653 -1.334 1.00 95.44 163 LYS A C 1
ATOM 1339 O O . LYS A 1 163 ? -6.438 -4.862 -1.436 1.00 95.44 163 LYS A O 1
ATOM 1344 N N . CYS A 1 164 ? -5.055 -3.100 -1.231 1.00 95.00 164 CYS A N 1
ATOM 1345 C CA . CYS A 1 164 ? -3.821 -3.881 -1.169 1.00 95.00 164 CYS A CA 1
ATOM 1346 C C . CYS A 1 164 ? -3.786 -4.783 0.075 1.00 95.00 164 CYS A C 1
ATOM 1348 O O . CYS A 1 164 ? -3.535 -5.980 -0.031 1.00 95.00 164 CYS A O 1
ATOM 1350 N N . LEU A 1 165 ? -4.129 -4.230 1.240 1.00 93.62 165 LEU A N 1
ATOM 1351 C CA . LEU A 1 165 ? -4.159 -4.944 2.515 1.00 93.62 165 LEU A CA 1
ATOM 1352 C C . LEU A 1 165 ? -5.220 -6.049 2.551 1.00 93.62 165 LEU A C 1
ATOM 1354 O O . LEU A 1 165 ? -4.964 -7.107 3.106 1.00 93.62 165 LEU A O 1
ATOM 1358 N N . ILE A 1 166 ? -6.378 -5.854 1.914 1.00 91.25 166 ILE A N 1
ATOM 1359 C CA . ILE A 1 166 ? -7.393 -6.906 1.741 1.00 91.25 166 ILE A CA 1
ATOM 1360 C C . ILE A 1 166 ? -6.819 -8.102 0.973 1.00 91.25 166 ILE A C 1
ATOM 1362 O O . ILE A 1 166 ? -7.069 -9.248 1.341 1.00 91.25 166 ILE A O 1
ATOM 1366 N N . VAL A 1 167 ? -6.069 -7.848 -0.105 1.00 90.62 167 VAL A N 1
ATOM 1367 C CA . VAL A 1 167 ? -5.429 -8.915 -0.887 1.00 90.62 167 VAL A CA 1
ATOM 1368 C C . VAL A 1 167 ? -4.348 -9.601 -0.057 1.00 90.62 167 VAL A C 1
ATOM 1370 O O . VAL A 1 167 ? -4.325 -10.825 0.002 1.00 90.62 167 VAL A O 1
ATOM 1373 N N . ALA A 1 168 ? -3.512 -8.820 0.625 1.00 88.31 168 ALA A N 1
ATOM 1374 C CA . ALA A 1 168 ? -2.459 -9.318 1.500 1.00 88.31 168 ALA A CA 1
ATOM 1375 C C . ALA A 1 168 ? -2.998 -10.187 2.652 1.00 88.31 168 ALA A C 1
ATOM 1377 O O . ALA A 1 168 ? -2.459 -11.248 2.935 1.00 88.31 168 ALA A O 1
ATOM 1378 N N . GLN A 1 169 ? -4.104 -9.792 3.288 1.00 82.69 169 GLN A N 1
ATOM 1379 C CA . GLN A 1 169 ? -4.682 -10.515 4.426 1.00 82.69 169 GLN A CA 1
ATOM 1380 C C . GLN A 1 169 ? -5.179 -11.921 4.056 1.00 82.69 169 GLN A C 1
ATOM 1382 O O . GLN A 1 169 ? -5.233 -12.798 4.912 1.00 82.69 169 GLN A O 1
ATOM 1387 N N . LYS A 1 170 ? -5.534 -12.164 2.786 1.00 75.69 170 LYS A N 1
ATOM 1388 C CA . LYS A 1 170 ? -5.948 -13.501 2.328 1.00 75.69 170 LYS A CA 1
ATOM 1389 C C . LYS A 1 170 ? -4.812 -14.521 2.370 1.00 75.69 170 LYS A C 1
ATOM 1391 O O . LYS A 1 170 ? -5.101 -15.710 2.440 1.00 75.69 170 LYS A O 1
ATOM 1396 N N . SER A 1 171 ? -3.566 -14.059 2.312 1.00 68.19 171 SER A N 1
ATOM 1397 C CA . SER A 1 171 ? -2.365 -14.892 2.356 1.00 68.19 171 SER A CA 1
ATOM 1398 C C . SER A 1 171 ? -1.550 -14.702 3.643 1.00 68.19 171 SER A C 1
ATOM 1400 O O . SER A 1 171 ? -0.628 -15.466 3.913 1.00 68.19 171 SER A O 1
ATOM 1402 N N . TRP A 1 172 ? -1.812 -13.663 4.449 1.00 72.94 172 TRP A N 1
ATOM 1403 C CA . TRP A 1 172 ? -0.959 -13.282 5.587 1.00 72.94 172 TRP A CA 1
ATOM 1404 C C . TRP A 1 172 ? -1.730 -13.301 6.914 1.00 72.94 172 TRP A C 1
ATOM 1406 O O . TRP A 1 172 ? -2.720 -12.590 7.078 1.00 72.94 172 TRP A O 1
ATOM 1416 N N . SER A 1 173 ? -1.225 -14.022 7.924 1.00 58.25 173 SER A N 1
ATOM 1417 C CA . SER A 1 173 ? -1.670 -13.854 9.316 1.00 58.25 173 SER A CA 1
ATOM 1418 C C . SER A 1 173 ? -1.074 -12.561 9.899 1.00 58.25 173 SER A C 1
ATOM 1420 O O . SER A 1 173 ? 0.147 -12.426 10.013 1.00 58.25 173 SER A O 1
ATOM 1422 N N . SER A 1 174 ? -1.913 -11.569 10.216 1.00 57.53 174 SER A N 1
ATOM 1423 C CA . SER A 1 174 ? -1.466 -10.188 10.474 1.00 57.53 174 SER A CA 1
ATOM 1424 C C . SER A 1 174 ? -0.973 -9.924 11.909 1.00 57.53 174 SER A C 1
ATOM 1426 O O . SER A 1 174 ? -1.733 -9.449 12.759 1.00 57.53 174 SER A O 1
ATOM 1428 N N . ASP A 1 175 ? 0.341 -10.035 12.118 1.00 67.19 175 ASP A N 1
ATOM 1429 C CA . ASP A 1 175 ? 1.036 -9.417 13.264 1.00 67.19 175 ASP A CA 1
ATOM 1430 C C . ASP A 1 175 ? 1.306 -7.909 13.066 1.00 67.19 175 ASP A C 1
ATOM 1432 O O . ASP A 1 175 ? 1.378 -7.152 14.029 1.00 67.19 175 ASP A O 1
ATOM 1436 N N . MET A 1 176 ? 1.376 -7.434 11.816 1.00 68.19 176 MET A N 1
ATOM 1437 C CA . MET A 1 176 ? 1.734 -6.045 11.466 1.00 68.19 176 MET A CA 1
ATOM 1438 C C . MET A 1 176 ? 0.767 -4.992 12.034 1.00 68.19 176 MET A C 1
ATOM 1440 O O . MET A 1 176 ? 1.174 -3.893 12.409 1.00 68.19 176 MET A O 1
ATOM 1444 N N . LEU A 1 177 ? -0.527 -5.309 12.084 1.00 69.88 177 LEU A N 1
ATOM 1445 C CA . LEU A 1 177 ? -1.550 -4.385 12.574 1.00 69.88 177 LEU A CA 1
ATOM 1446 C C . LEU A 1 177 ? -1.756 -4.475 14.090 1.00 69.88 177 LEU A C 1
ATOM 1448 O O . LEU A 1 177 ? -2.698 -3.865 14.590 1.00 69.88 177 LEU A O 1
ATOM 1452 N N . GLN A 1 178 ? -0.942 -5.246 14.826 1.00 74.31 178 GLN A N 1
ATOM 1453 C CA . GLN A 1 178 ? -1.077 -5.339 16.278 1.00 74.31 178 GLN A CA 1
ATOM 1454 C C . GLN A 1 178 ? -0.967 -3.957 16.929 1.00 74.31 178 GLN A C 1
ATOM 1456 O O . GLN A 1 178 ? -0.045 -3.178 16.679 1.00 74.31 178 GLN A O 1
ATOM 1461 N N . VAL A 1 179 ? -1.965 -3.657 17.756 1.00 64.62 179 VAL A N 1
ATOM 1462 C CA . VAL A 1 179 ? -2.015 -2.463 18.592 1.00 64.62 179 VAL A CA 1
ATOM 1463 C C . VAL A 1 179 ? -1.649 -2.930 19.989 1.00 64.62 179 VAL A C 1
ATOM 1465 O O . VAL A 1 179 ? -2.406 -3.678 20.607 1.00 64.62 179 VAL A O 1
ATOM 1468 N N . HIS A 1 180 ? -0.465 -2.553 20.463 1.00 62.41 180 HIS A N 1
ATOM 1469 C CA . HIS A 1 180 ? -0.073 -2.832 21.837 1.00 62.41 180 HIS A CA 1
ATOM 1470 C C . HIS A 1 180 ? -0.784 -1.836 22.754 1.00 62.41 180 HIS A C 1
ATOM 1472 O O . HIS A 1 180 ? -0.635 -0.626 22.606 1.00 62.41 180 HIS A O 1
ATOM 1478 N N . SER A 1 181 ? -1.594 -2.347 23.680 1.00 51.62 181 SER A N 1
ATOM 1479 C CA . SER A 1 181 ? -2.264 -1.530 24.686 1.00 51.62 181 SER A CA 1
ATOM 1480 C C . SER A 1 181 ? -1.237 -1.048 25.709 1.00 51.62 181 SER A C 1
ATOM 1482 O O . SER A 1 181 ? -0.792 -1.826 26.550 1.00 51.62 181 SER A O 1
ATOM 1484 N N . THR A 1 182 ? -0.871 0.231 25.672 1.00 49.22 182 THR A N 1
ATOM 1485 C CA . THR A 1 182 ? -0.164 0.881 26.781 1.00 49.22 182 THR A CA 1
ATOM 1486 C C . THR A 1 182 ? -0.942 2.111 27.225 1.00 49.22 182 THR A C 1
ATOM 1488 O O . THR A 1 182 ? -1.429 2.902 26.426 1.00 49.22 182 THR A O 1
ATOM 1491 N N . THR A 1 183 ? -1.095 2.259 28.537 1.00 50.00 183 THR A N 1
ATOM 1492 C CA . THR A 1 183 ? -1.849 3.334 29.201 1.00 50.00 183 THR A CA 1
ATOM 1493 C C . THR A 1 183 ? -1.144 4.698 29.165 1.00 50.00 183 THR A C 1
ATOM 1495 O O . THR A 1 183 ? -1.620 5.649 29.774 1.00 50.00 183 THR A O 1
ATOM 1498 N N . SER A 1 184 ? -0.011 4.809 28.466 1.00 54.28 184 SER A N 1
ATOM 1499 C CA . SER A 1 184 ? 0.735 6.052 28.261 1.00 54.28 184 SER A CA 1
ATOM 1500 C C . SER A 1 184 ? 1.436 6.006 26.900 1.00 54.28 184 SER A C 1
ATOM 1502 O O . SER A 1 184 ? 2.590 5.584 26.805 1.00 54.28 184 SER A O 1
ATOM 1504 N N . LEU A 1 185 ? 0.721 6.374 25.842 1.00 61.28 185 LEU A N 1
ATOM 1505 C CA . LEU A 1 185 ? 1.289 6.503 24.501 1.00 61.28 185 LEU A CA 1
ATOM 1506 C C . LEU A 1 185 ? 1.811 7.938 24.328 1.00 61.28 185 LEU A C 1
ATOM 1508 O O . LEU A 1 185 ? 1.204 8.901 24.797 1.00 61.28 185 LEU A O 1
ATOM 1512 N N . SER A 1 186 ? 2.947 8.096 23.656 1.00 67.38 186 SER A N 1
ATOM 1513 C CA . SER A 1 186 ? 3.349 9.394 23.106 1.00 67.38 186 SER A CA 1
ATOM 1514 C C . SER A 1 186 ? 2.3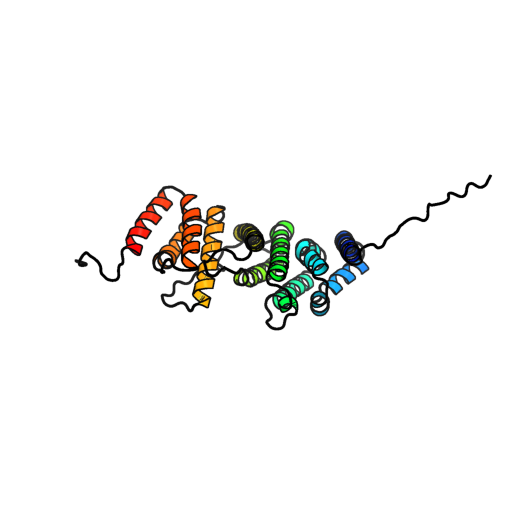87 9.824 21.988 1.00 67.38 186 SER A C 1
ATOM 1516 O O . SER A 1 186 ? 1.681 8.997 21.413 1.00 67.38 186 SER A O 1
ATOM 1518 N N . GLU A 1 187 ? 2.362 11.111 21.632 1.00 66.75 187 GLU A N 1
ATOM 1519 C CA . GLU A 1 187 ? 1.470 11.633 20.578 1.00 66.75 187 GLU A CA 1
ATOM 1520 C C . GLU A 1 187 ? 1.651 10.894 19.234 1.00 66.75 187 GLU A C 1
ATOM 1522 O O . GLU A 1 187 ? 0.676 10.556 18.563 1.00 66.75 187 GLU A O 1
ATOM 1527 N N . GLY A 1 188 ? 2.892 10.535 18.880 1.00 66.38 188 GLY A N 1
ATOM 1528 C CA . GLY A 1 188 ? 3.187 9.740 17.683 1.00 66.38 188 GLY A CA 1
ATOM 1529 C C . GLY A 1 188 ? 2.669 8.298 17.752 1.00 66.38 188 GLY A C 1
ATOM 1530 O O . GLY A 1 188 ? 2.165 7.774 16.759 1.00 66.38 188 GLY A O 1
ATOM 1531 N N . GLU A 1 189 ? 2.738 7.662 18.923 1.00 77.75 189 GLU A N 1
ATOM 1532 C CA . GLU A 1 189 ? 2.202 6.312 19.136 1.00 77.75 189 GLU A CA 1
ATOM 1533 C C . GLU A 1 189 ? 0.665 6.307 19.179 1.00 77.75 189 GLU A C 1
ATOM 1535 O O . GLU A 1 189 ? 0.043 5.348 18.723 1.00 77.75 189 GLU A O 1
ATOM 1540 N N . HIS A 1 190 ? 0.040 7.396 19.643 1.00 80.00 190 HIS A N 1
ATOM 1541 C CA . HIS A 1 190 ? -1.410 7.596 19.576 1.00 80.00 190 HIS A CA 1
ATOM 1542 C C . HIS A 1 190 ? -1.918 7.648 18.128 1.00 80.00 190 HIS A C 1
ATOM 1544 O O . HIS A 1 190 ? -2.893 6.970 17.792 1.00 80.00 190 HIS A O 1
ATOM 1550 N N . VAL A 1 191 ? -1.249 8.408 17.253 1.00 84.31 191 VAL A N 1
ATOM 1551 C CA . VAL A 1 191 ? -1.614 8.495 15.827 1.00 84.31 191 VAL A CA 1
ATOM 1552 C C . VAL A 1 191 ? -1.377 7.162 15.110 1.00 84.31 191 VAL A C 1
ATOM 1554 O O . VAL A 1 191 ? -2.209 6.742 14.302 1.00 84.31 191 VAL A O 1
ATOM 1557 N N . ASP A 1 192 ? -0.284 6.458 15.420 1.00 86.50 192 ASP A N 1
ATOM 1558 C CA . ASP A 1 192 ? -0.024 5.129 14.854 1.00 86.50 192 ASP A CA 1
ATOM 1559 C C . ASP A 1 192 ? -1.075 4.095 15.287 1.00 86.50 192 ASP A C 1
ATOM 1561 O O . ASP A 1 192 ? -1.592 3.346 14.451 1.00 86.50 192 ASP A O 1
ATOM 1565 N N . ALA A 1 193 ? -1.454 4.096 16.569 1.00 87.00 193 ALA A N 1
ATOM 1566 C CA . ALA A 1 193 ? -2.528 3.254 17.080 1.00 87.00 193 ALA A CA 1
ATOM 1567 C C . ALA A 1 193 ? -3.849 3.563 16.364 1.00 87.00 193 ALA A C 1
ATOM 1569 O O . ALA A 1 193 ? -4.468 2.649 15.819 1.00 87.00 193 ALA A O 1
ATOM 1570 N N . ALA A 1 194 ? -4.245 4.836 16.277 1.00 89.50 194 ALA A N 1
ATOM 1571 C CA . ALA A 1 194 ? -5.456 5.248 15.571 1.00 89.50 194 ALA A CA 1
ATOM 1572 C C . ALA A 1 194 ? -5.472 4.756 14.116 1.00 89.50 194 ALA A C 1
ATOM 1574 O O . ALA A 1 194 ? -6.438 4.128 13.680 1.00 89.50 194 ALA A O 1
ATOM 1575 N N . ARG A 1 195 ? -4.373 4.957 13.381 1.00 92.31 195 ARG A N 1
ATOM 1576 C CA . ARG A 1 195 ? -4.214 4.488 11.999 1.00 92.31 195 ARG A CA 1
ATOM 1577 C C . ARG A 1 195 ? -4.405 2.977 11.885 1.00 92.31 195 ARG A C 1
ATOM 1579 O O . ARG A 1 195 ? -5.186 2.524 11.047 1.00 92.31 195 ARG A O 1
ATOM 1586 N N . LYS A 1 196 ? -3.723 2.189 12.721 1.00 91.19 196 LYS A N 1
ATOM 1587 C CA . LYS A 1 196 ? -3.838 0.720 12.727 1.00 91.19 196 LYS A CA 1
ATOM 1588 C C . LYS A 1 196 ? -5.260 0.261 13.046 1.00 91.19 196 LYS A C 1
ATOM 1590 O O . LYS A 1 196 ? -5.749 -0.671 12.407 1.00 91.19 196 LYS A O 1
ATOM 1595 N N . ILE A 1 197 ? -5.941 0.924 13.983 1.00 90.50 197 ILE A N 1
ATOM 1596 C CA . ILE A 1 197 ? -7.335 0.620 14.332 1.00 90.50 197 ILE A CA 1
ATOM 1597 C C . ILE A 1 197 ? -8.266 0.933 13.158 1.00 90.50 197 ILE A C 1
ATOM 1599 O O . ILE A 1 197 ? -9.076 0.081 12.804 1.00 90.50 197 ILE A O 1
ATOM 1603 N N . ILE A 1 198 ? -8.121 2.093 12.507 1.00 92.44 198 ILE A N 1
ATOM 1604 C CA . ILE A 1 198 ? -8.912 2.461 11.319 1.00 92.44 198 ILE A CA 1
ATOM 1605 C C . ILE A 1 198 ? -8.710 1.433 10.202 1.00 92.44 198 ILE A C 1
ATOM 1607 O O . ILE A 1 198 ? -9.679 0.956 9.611 1.00 92.44 198 ILE A O 1
ATOM 1611 N N . ILE A 1 199 ? -7.462 1.034 9.936 1.00 92.75 199 ILE A N 1
ATOM 1612 C CA . ILE A 1 199 ? -7.159 -0.008 8.947 1.00 92.75 199 ILE A CA 1
ATOM 1613 C C . ILE A 1 199 ? -7.881 -1.311 9.309 1.00 92.75 199 ILE A C 1
ATOM 1615 O O . ILE A 1 199 ? -8.591 -1.865 8.471 1.00 92.75 199 ILE A O 1
ATOM 1619 N N . ARG A 1 200 ? -7.761 -1.784 10.557 1.00 90.25 200 ARG A N 1
ATOM 1620 C CA . ARG A 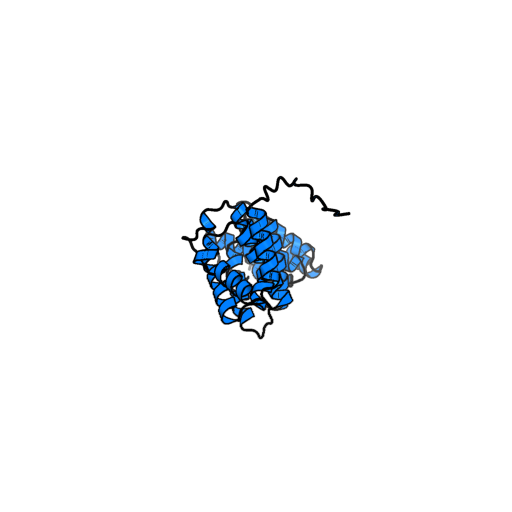1 200 ? -8.445 -3.002 11.024 1.00 90.25 200 ARG A CA 1
ATOM 1621 C C . ARG A 1 200 ? -9.960 -2.904 10.899 1.00 90.25 200 ARG A C 1
ATOM 1623 O O . ARG A 1 200 ? -10.584 -3.858 10.440 1.00 90.25 200 ARG A O 1
ATOM 1630 N N . ALA A 1 201 ? -10.545 -1.768 11.266 1.00 91.19 201 ALA A N 1
ATOM 1631 C CA . ALA A 1 201 ? -11.978 -1.533 11.160 1.00 91.19 201 ALA A CA 1
ATOM 1632 C C . ALA A 1 201 ? -12.445 -1.640 9.702 1.00 91.19 201 ALA A C 1
ATOM 1634 O O . ALA A 1 201 ? -13.391 -2.369 9.410 1.00 91.19 201 ALA A O 1
ATOM 1635 N N . ARG A 1 202 ? -11.716 -1.031 8.762 1.00 93.19 202 ARG A N 1
ATOM 1636 C CA . ARG A 1 202 ? -12.019 -1.124 7.326 1.00 93.19 202 ARG A CA 1
ATOM 1637 C C . ARG A 1 202 ? -11.847 -2.535 6.764 1.00 93.19 202 ARG A C 1
ATOM 1639 O O . ARG A 1 202 ? -12.653 -2.956 5.936 1.00 93.19 202 ARG A O 1
ATOM 1646 N N . LEU A 1 203 ? -10.849 -3.290 7.229 1.00 90.75 203 LEU A N 1
ATOM 1647 C CA . LEU A 1 203 ? -10.684 -4.703 6.864 1.00 90.75 203 LEU A CA 1
ATOM 1648 C C . LEU A 1 203 ? -11.827 -5.578 7.404 1.00 90.75 203 LEU A C 1
ATOM 1650 O O . LEU A 1 203 ? -12.313 -6.455 6.685 1.00 90.75 203 LEU A O 1
ATOM 1654 N N . CYS A 1 204 ? -12.292 -5.318 8.630 1.00 89.25 204 CYS A N 1
ATOM 1655 C CA . CYS A 1 204 ? -13.459 -5.986 9.215 1.00 89.25 204 CYS A CA 1
ATOM 1656 C C . CYS A 1 204 ? -14.740 -5.643 8.451 1.00 89.25 204 CYS A C 1
ATOM 1658 O O . CYS A 1 204 ? -15.513 -6.535 8.110 1.00 89.25 204 CYS A O 1
ATOM 1660 N N . PHE A 1 205 ? -14.943 -4.365 8.120 1.00 88.50 205 PHE A N 1
ATOM 1661 C CA . PHE A 1 205 ? -16.083 -3.914 7.324 1.00 88.50 205 PHE A CA 1
ATOM 1662 C C . PHE A 1 205 ? -16.122 -4.590 5.944 1.00 88.50 205 PHE A C 1
ATOM 1664 O O . PHE A 1 205 ? -17.187 -4.984 5.476 1.00 88.50 205 PHE A O 1
ATOM 1671 N N . ALA A 1 206 ? -14.957 -4.794 5.322 1.00 88.12 206 ALA A N 1
ATOM 1672 C CA . ALA A 1 206 ? -14.816 -5.536 4.070 1.00 88.12 206 ALA A CA 1
ATOM 1673 C C . ALA A 1 206 ? -14.961 -7.068 4.219 1.00 88.12 206 ALA A C 1
ATOM 1675 O O . ALA A 1 206 ? -14.812 -7.789 3.232 1.00 88.12 206 ALA A O 1
ATOM 1676 N N . GLY A 1 207 ? -15.207 -7.583 5.429 1.00 83.94 207 GLY A N 1
ATOM 1677 C CA . GLY A 1 207 ? -15.368 -9.013 5.713 1.00 83.94 207 GLY A CA 1
ATOM 1678 C C . GLY A 1 207 ? -14.077 -9.831 5.614 1.00 83.94 207 GLY A C 1
ATOM 1679 O O . GLY A 1 207 ? -14.134 -11.054 5.537 1.00 83.94 207 GLY A O 1
ATOM 1680 N N . CYS A 1 208 ? -12.913 -9.176 5.580 1.00 83.38 208 CYS A N 1
ATOM 1681 C CA . CYS A 1 208 ? -11.615 -9.844 5.437 1.00 83.38 208 CYS A CA 1
ATOM 1682 C C . CYS A 1 208 ? -11.028 -10.290 6.778 1.00 83.38 208 CYS A C 1
ATOM 1684 O O . CYS A 1 208 ? -10.163 -11.159 6.819 1.00 83.38 208 CYS A O 1
ATOM 1686 N N . VAL A 1 209 ? -11.488 -9.674 7.864 1.00 81.06 209 VAL A N 1
ATOM 1687 C CA . VAL A 1 209 ? -11.046 -9.916 9.236 1.00 81.06 209 VAL A CA 1
ATOM 1688 C C . VAL A 1 209 ? -12.284 -10.062 10.119 1.00 81.06 209 VAL A C 1
ATOM 1690 O O . VAL A 1 209 ? -13.306 -9.421 9.869 1.00 81.06 209 VAL A O 1
ATOM 1693 N N . SER A 1 210 ? -12.217 -10.912 11.145 1.00 81.44 210 SER A N 1
ATOM 1694 C CA . SER A 1 210 ? -13.330 -11.074 12.081 1.00 81.44 210 SER A CA 1
ATOM 1695 C C . SER A 1 210 ? -13.512 -9.822 12.937 1.00 81.44 210 SER A C 1
ATOM 1697 O O . SER A 1 210 ? -12.559 -9.328 13.535 1.00 81.44 210 SER A O 1
ATOM 1699 N N . ALA A 1 211 ? -14.757 -9.369 13.108 1.00 80.12 211 ALA A N 1
ATOM 1700 C CA . ALA A 1 211 ? -15.082 -8.284 14.037 1.00 80.12 211 ALA A CA 1
ATOM 1701 C C . ALA A 1 211 ? -14.718 -8.614 15.505 1.00 80.12 211 ALA A C 1
ATOM 1703 O O . ALA A 1 211 ? -14.625 -7.709 16.337 1.00 80.12 211 ALA A O 1
ATOM 1704 N N . LEU A 1 212 ? -14.462 -9.890 15.829 1.00 78.44 212 LEU A N 1
ATOM 1705 C CA . LEU A 1 212 ? -13.907 -10.303 17.122 1.00 78.44 212 LEU A CA 1
ATOM 1706 C C . LEU A 1 212 ? -12.480 -9.779 17.344 1.00 78.44 212 LEU A C 1
ATOM 1708 O O . LEU A 1 212 ? -12.115 -9.505 18.483 1.00 78.44 212 LEU A O 1
ATOM 1712 N N . GLU A 1 213 ? -11.686 -9.579 16.287 1.00 77.81 213 GLU A N 1
ATOM 1713 C CA . GLU A 1 213 ? -10.327 -9.037 16.415 1.00 77.81 213 GLU A CA 1
ATOM 1714 C C . GLU A 1 213 ? -10.324 -7.580 16.885 1.00 77.81 213 GLU A C 1
ATOM 1716 O O . GLU A 1 213 ? -9.442 -7.183 17.647 1.00 77.81 213 GLU A O 1
ATOM 1721 N N . LEU A 1 214 ? -11.341 -6.795 16.505 1.00 81.88 214 LEU A N 1
ATOM 1722 C CA . LEU A 1 214 ? -11.564 -5.470 17.092 1.00 81.88 214 LEU A CA 1
ATOM 1723 C C . LEU A 1 214 ? -11.917 -5.587 18.582 1.00 81.88 214 LEU A C 1
ATOM 1725 O O . LEU A 1 214 ? -11.541 -4.729 19.376 1.00 81.88 214 LEU A O 1
ATOM 1729 N N . GLY A 1 215 ? -12.608 -6.659 18.979 1.00 78.06 215 GLY A N 1
ATOM 1730 C CA . GLY A 1 215 ? -12.944 -6.936 20.376 1.00 78.06 215 GLY A CA 1
ATOM 1731 C C . GLY A 1 215 ? -11.709 -7.076 21.270 1.00 78.06 215 GLY A C 1
ATOM 1732 O O . GLY A 1 215 ? -11.742 -6.648 22.420 1.00 78.06 215 GLY A O 1
ATOM 1733 N N . ASN A 1 216 ? -10.590 -7.577 20.735 1.00 80.56 216 ASN A N 1
ATOM 1734 C CA . ASN A 1 216 ? -9.332 -7.719 21.483 1.00 80.56 216 ASN A CA 1
ATOM 1735 C C . ASN A 1 216 ? -8.698 -6.373 21.868 1.00 80.56 216 ASN A C 1
ATOM 1737 O O . ASN A 1 216 ? -7.895 -6.313 22.793 1.00 80.56 216 ASN A O 1
ATOM 1741 N N . ILE A 1 217 ? -9.057 -5.297 21.166 1.00 80.88 217 ILE A N 1
ATOM 1742 C CA . ILE A 1 217 ? -8.531 -3.943 21.380 1.00 80.88 217 ILE A CA 1
ATOM 1743 C C . ILE A 1 217 ? -9.615 -2.972 21.875 1.00 80.88 217 ILE A C 1
ATOM 1745 O O . ILE A 1 217 ? -9.374 -1.767 21.964 1.00 80.88 217 ILE A O 1
ATOM 1749 N N . LYS A 1 218 ? -10.801 -3.488 22.239 1.00 83.31 218 LYS A N 1
ATOM 1750 C CA . LYS A 1 218 ? -11.958 -2.689 22.675 1.00 83.31 218 LYS A CA 1
ATOM 1751 C C . LYS A 1 218 ? -11.641 -1.786 23.860 1.00 83.31 218 LYS A C 1
ATOM 1753 O O . LYS A 1 218 ? -12.083 -0.647 23.873 1.00 83.31 218 LYS A O 1
ATOM 1758 N N . THR A 1 219 ? -10.837 -2.260 24.814 1.00 77.62 219 THR A N 1
ATOM 1759 C CA . THR A 1 219 ? -10.460 -1.470 25.989 1.00 77.62 219 THR A CA 1
ATOM 1760 C C . THR A 1 219 ? -9.685 -0.233 25.564 1.00 77.62 219 THR A C 1
ATOM 1762 O O . T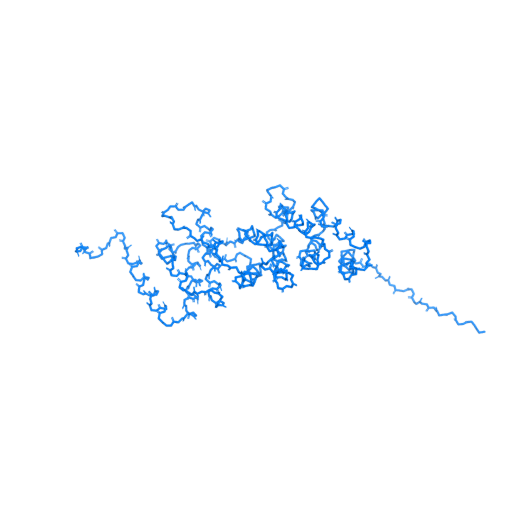HR A 1 219 ? -10.073 0.858 25.944 1.00 77.62 219 THR A O 1
ATOM 1765 N N . THR A 1 220 ? -8.679 -0.370 24.694 1.00 79.56 220 THR A N 1
ATOM 1766 C CA . THR A 1 220 ? -7.926 0.774 24.151 1.00 79.56 220 THR A CA 1
ATOM 1767 C C . THR A 1 220 ? -8.828 1.738 23.376 1.00 79.56 220 THR A C 1
ATOM 1769 O O . THR A 1 220 ? -8.711 2.951 23.538 1.00 79.56 220 THR A O 1
ATOM 1772 N N . ILE A 1 221 ? -9.743 1.205 22.558 1.00 83.19 221 ILE A N 1
ATOM 1773 C CA . ILE A 1 221 ? -10.696 2.004 21.773 1.00 83.19 221 ILE A CA 1
ATOM 1774 C C . ILE A 1 221 ? -11.631 2.808 22.685 1.00 83.19 221 ILE A C 1
ATOM 1776 O O . ILE A 1 221 ? -11.833 3.994 22.451 1.00 83.19 221 ILE A O 1
ATOM 1780 N N . LEU A 1 222 ? -12.199 2.176 23.711 1.00 80.00 222 LEU A N 1
ATOM 1781 C CA . LEU A 1 222 ? -13.266 2.751 24.532 1.00 80.00 222 LEU A CA 1
ATOM 1782 C C . LEU A 1 222 ? -12.751 3.539 25.745 1.00 80.00 222 LEU A C 1
ATOM 1784 O O . LEU A 1 222 ? -13.487 4.366 26.271 1.00 80.00 222 LEU A O 1
ATOM 1788 N N . SER A 1 223 ? -11.512 3.307 26.192 1.00 75.38 223 SER A N 1
ATOM 1789 C CA . SER A 1 223 ? -10.927 3.991 27.356 1.00 75.38 223 SER A CA 1
ATOM 1790 C C . SER A 1 223 ? -10.225 5.307 27.019 1.00 75.38 223 SER A C 1
ATOM 1792 O O . SER A 1 223 ? -9.758 5.995 27.924 1.00 75.38 223 SER A O 1
ATOM 1794 N N . THR A 1 224 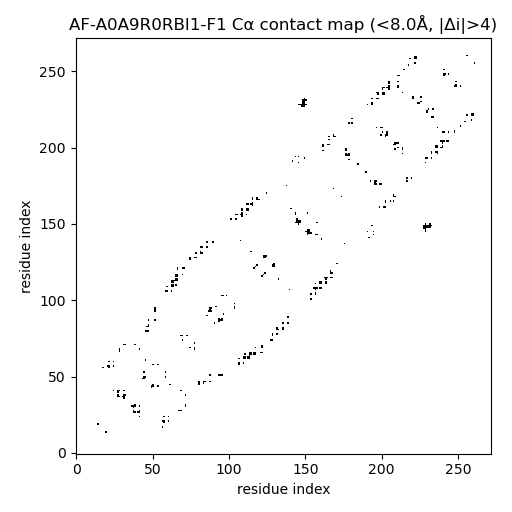? -10.081 5.634 25.736 1.00 76.62 224 THR A N 1
ATOM 1795 C CA . THR A 1 224 ? -9.409 6.856 25.282 1.00 76.62 224 THR A CA 1
ATOM 1796 C C . THR A 1 224 ? -10.448 7.950 25.058 1.00 76.62 224 THR A C 1
ATOM 1798 O O . THR A 1 224 ? -11.559 7.679 24.596 1.00 76.62 224 THR A O 1
ATOM 1801 N N . THR A 1 225 ? -10.106 9.190 25.409 1.00 71.94 225 THR A N 1
ATOM 1802 C CA . THR A 1 225 ? -10.998 10.341 25.245 1.00 71.94 225 THR A CA 1
ATOM 1803 C C . THR A 1 225 ? -11.407 10.495 23.782 1.00 71.94 225 THR A C 1
ATOM 1805 O O . THR A 1 225 ? -10.603 10.335 22.869 1.00 71.94 225 THR A O 1
ATOM 1808 N N . ALA A 1 226 ? -12.695 10.754 23.550 1.00 70.62 226 ALA A N 1
ATOM 1809 C CA . ALA A 1 226 ? -13.259 10.887 22.210 1.00 70.62 226 ALA A CA 1
ATOM 1810 C C . ALA A 1 226 ? -12.998 12.290 21.631 1.00 70.62 226 ALA A C 1
ATOM 1812 O O . ALA A 1 226 ? -13.933 13.021 21.305 1.00 70.62 226 ALA A O 1
ATOM 1813 N N . ASP A 1 227 ? -11.730 12.684 21.548 1.00 76.06 227 ASP A N 1
ATOM 1814 C CA . ASP A 1 227 ? -11.280 13.972 21.032 1.00 76.06 227 ASP A CA 1
ATOM 1815 C C . ASP A 1 227 ? -10.277 13.817 19.881 1.00 76.06 227 ASP A C 1
ATOM 1817 O O . ASP A 1 227 ? -9.600 12.796 19.730 1.00 76.06 227 ASP A O 1
ATOM 1821 N N . GLY A 1 228 ? -10.242 14.834 19.011 1.00 81.88 228 GLY A N 1
ATOM 1822 C CA . GLY A 1 228 ? -9.396 14.856 17.819 1.00 81.88 228 GLY A CA 1
ATOM 1823 C C . GLY A 1 228 ? -9.521 13.574 16.997 1.00 81.88 228 GLY A C 1
ATOM 1824 O O . GLY A 1 228 ? -10.623 13.160 16.632 1.00 81.88 228 GLY A O 1
ATOM 1825 N N . VAL A 1 229 ? -8.377 12.926 16.768 1.00 83.44 229 VAL A N 1
ATOM 1826 C CA . VAL A 1 229 ? -8.237 11.706 15.965 1.00 83.44 229 VAL A CA 1
ATOM 1827 C C . VAL A 1 229 ? -9.141 10.562 16.434 1.00 83.44 229 VAL A C 1
ATOM 1829 O O . VAL A 1 229 ? -9.625 9.772 15.618 1.00 83.44 229 VAL A O 1
ATOM 1832 N N . TRP A 1 230 ? -9.397 10.462 17.739 1.00 85.94 230 TRP A N 1
ATOM 1833 C CA . TRP A 1 230 ? -10.074 9.301 18.309 1.00 85.94 230 TRP A CA 1
ATOM 1834 C C . TRP A 1 230 ? -11.570 9.250 17.996 1.00 85.94 230 TRP A C 1
ATOM 1836 O O . TRP A 1 230 ? -12.159 8.170 17.932 1.00 85.94 230 TRP A O 1
ATOM 1846 N N . TRP A 1 231 ? -12.186 10.400 17.709 1.00 85.50 231 TRP A N 1
ATOM 1847 C CA . TRP A 1 231 ? -13.573 10.438 17.252 1.00 85.50 231 TRP A CA 1
ATOM 1848 C C . TRP A 1 231 ? -13.758 9.634 15.960 1.00 85.50 231 TRP A C 1
ATOM 1850 O O . TRP A 1 231 ? -14.658 8.801 15.858 1.00 85.50 231 TRP A O 1
ATOM 1860 N N . ASN A 1 232 ? -12.863 9.817 14.989 1.00 88.06 232 ASN A N 1
ATOM 1861 C CA . ASN A 1 232 ? -12.958 9.108 13.716 1.00 88.06 232 ASN A CA 1
ATOM 1862 C C . ASN A 1 232 ? -12.555 7.633 13.816 1.00 88.06 232 ASN A C 1
ATOM 1864 O O . ASN A 1 232 ? -13.115 6.805 13.097 1.00 88.06 232 ASN A O 1
ATOM 1868 N N . VAL A 1 233 ? -11.688 7.273 14.768 1.00 89.12 233 VAL A N 1
ATOM 1869 C CA . VAL A 1 233 ? -11.460 5.865 15.132 1.00 89.12 233 VAL A CA 1
ATOM 1870 C C . VAL A 1 233 ? -12.774 5.206 15.564 1.00 89.12 233 VAL A C 1
ATOM 1872 O O . VAL A 1 233 ? -13.120 4.139 15.054 1.00 89.12 233 VAL A O 1
ATOM 1875 N N . LEU A 1 234 ? -13.541 5.849 16.452 1.00 88.75 234 LEU A N 1
ATOM 1876 C CA . LEU A 1 234 ? -14.833 5.331 16.916 1.00 88.75 234 LEU A CA 1
ATOM 1877 C C . LEU A 1 234 ? -15.857 5.220 15.779 1.00 88.75 234 LEU A C 1
ATOM 1879 O O . LEU A 1 234 ? -16.582 4.229 15.723 1.00 88.75 234 LEU A O 1
ATOM 1883 N N . VAL A 1 235 ? -15.897 6.187 14.856 1.00 89.75 235 VAL A N 1
ATOM 1884 C CA . VAL A 1 235 ? -16.791 6.154 13.681 1.00 89.75 235 VAL A CA 1
ATOM 1885 C C . VAL A 1 235 ? -16.499 4.945 12.787 1.00 89.75 235 VAL A C 1
ATOM 1887 O O . VAL A 1 235 ? -17.419 4.212 12.421 1.00 89.75 235 VAL A O 1
ATOM 1890 N N . GLU A 1 236 ? -15.230 4.696 12.464 1.00 92.25 236 GLU A N 1
ATOM 1891 C CA . GLU A 1 236 ? -14.821 3.567 11.616 1.00 92.25 236 GLU A CA 1
ATOM 1892 C C . GLU A 1 236 ? -15.087 2.219 12.307 1.00 92.25 236 GLU A C 1
ATOM 1894 O O . GLU A 1 236 ? -15.611 1.288 11.689 1.00 92.25 236 GLU A O 1
ATOM 1899 N N . VAL A 1 237 ? -14.806 2.117 13.613 1.00 90.88 237 VAL A N 1
ATOM 1900 C CA . VAL A 1 237 ? -15.118 0.919 14.412 1.00 90.88 237 VAL A CA 1
ATOM 1901 C C . VAL A 1 237 ? -16.627 0.685 14.478 1.00 90.88 237 VAL A C 1
ATOM 1903 O O . VAL A 1 237 ? -17.075 -0.445 14.287 1.00 90.88 237 VAL A O 1
ATOM 1906 N N . ALA A 1 238 ? -17.429 1.731 14.690 1.00 89.75 238 ALA A N 1
ATOM 1907 C CA . ALA A 1 238 ? -18.883 1.622 14.717 1.00 89.75 238 ALA A CA 1
ATOM 1908 C C . ALA A 1 238 ? -19.440 1.133 13.374 1.00 89.75 238 ALA A C 1
ATOM 1910 O O . ALA A 1 238 ? -20.315 0.268 13.364 1.00 89.75 238 ALA A O 1
ATOM 1911 N N . ALA A 1 239 ? -18.906 1.617 12.247 1.00 90.62 239 ALA A N 1
ATOM 1912 C CA . ALA A 1 239 ? -19.283 1.133 10.920 1.00 90.62 239 ALA A CA 1
ATOM 1913 C C . ALA A 1 239 ? -18.965 -0.364 10.743 1.00 90.62 239 ALA A C 1
ATOM 1915 O O . ALA A 1 239 ? -19.812 -1.120 10.260 1.00 90.62 239 ALA A O 1
ATOM 1916 N N . ALA A 1 240 ? -17.789 -0.809 11.195 1.00 91.31 240 ALA A N 1
ATOM 1917 C CA . ALA A 1 240 ? -17.378 -2.213 11.145 1.00 91.31 240 ALA A CA 1
ATOM 1918 C C . ALA A 1 240 ? -18.215 -3.126 12.063 1.00 91.31 240 ALA A C 1
ATOM 1920 O O . ALA A 1 240 ? -18.584 -4.234 11.682 1.00 91.31 240 ALA A O 1
ATOM 1921 N N . VAL A 1 241 ? -18.557 -2.672 13.271 1.00 89.38 241 VAL A N 1
ATOM 1922 C CA . VAL A 1 241 ? -19.429 -3.422 14.192 1.00 89.38 241 VAL A CA 1
ATOM 1923 C C . VAL A 1 241 ? -20.865 -3.452 13.669 1.00 89.38 241 VAL A C 1
ATOM 1925 O O . VAL A 1 241 ? -21.548 -4.472 13.771 1.00 89.38 241 VAL A O 1
ATOM 1928 N N . TYR A 1 242 ? -21.333 -2.364 13.057 1.00 87.75 242 TYR A N 1
ATOM 1929 C CA . TYR A 1 242 ? -22.662 -2.300 12.460 1.00 87.75 242 TYR A CA 1
ATOM 1930 C C . TYR A 1 242 ? -22.843 -3.302 11.311 1.00 87.75 242 TYR A C 1
ATOM 1932 O O . TYR A 1 242 ? -23.952 -3.811 11.133 1.00 87.75 242 TYR A O 1
ATOM 1940 N N . SER A 1 243 ? -21.787 -3.643 10.569 1.00 85.88 243 SER A N 1
ATOM 1941 C CA . SER A 1 243 ? -21.843 -4.691 9.543 1.00 85.88 243 SER A CA 1
ATOM 1942 C C . SER A 1 243 ? -21.688 -6.119 10.089 1.00 85.88 243 SER A C 1
ATOM 1944 O O . SER A 1 243 ? -21.905 -7.066 9.337 1.00 85.88 243 SER A O 1
ATOM 1946 N N . ALA A 1 244 ? -21.366 -6.297 11.376 1.00 87.56 244 ALA A N 1
ATOM 1947 C CA . ALA A 1 244 ? -21.165 -7.606 12.002 1.00 87.56 244 ALA A CA 1
ATOM 1948 C C . ALA A 1 244 ? -22.480 -8.307 12.405 1.00 87.56 244 ALA A C 1
ATOM 1950 O O . ALA A 1 244 ? -23.580 -7.767 12.264 1.00 87.56 244 ALA A O 1
ATOM 1951 N N . ASP A 1 245 ? -22.372 -9.516 12.961 1.00 87.31 245 ASP A N 1
ATOM 1952 C CA . ASP A 1 245 ? -23.514 -10.268 13.487 1.00 87.31 245 ASP A CA 1
ATOM 1953 C C . ASP A 1 245 ? -24.161 -9.596 14.705 1.00 87.31 245 ASP A C 1
ATOM 1955 O O . ASP A 1 245 ? -23.513 -8.925 15.514 1.00 87.31 245 ASP A O 1
ATOM 1959 N N . ASN A 1 246 ? -25.459 -9.846 14.900 1.00 87.06 246 ASN A N 1
ATOM 1960 C CA . ASN A 1 246 ? -26.237 -9.221 15.975 1.00 87.06 246 ASN A CA 1
ATOM 1961 C C . ASN A 1 246 ? -25.696 -9.536 17.386 1.00 87.06 246 ASN A C 1
ATOM 1963 O O . ASN A 1 246 ? -25.796 -8.707 18.290 1.00 87.06 246 ASN A O 1
ATOM 1967 N N . GLY A 1 247 ? -25.090 -10.716 17.575 1.00 86.44 247 GLY A N 1
ATOM 1968 C CA . GLY A 1 247 ? -24.431 -11.082 18.832 1.00 86.44 247 GLY A CA 1
ATOM 1969 C C . GLY A 1 247 ? -23.222 -10.197 19.143 1.00 86.44 247 GLY A C 1
ATOM 1970 O O . GLY A 1 247 ? -23.101 -9.698 20.260 1.00 86.44 247 GLY A O 1
ATOM 1971 N N . ILE A 1 248 ? -22.382 -9.931 18.135 1.00 85.81 248 ILE A N 1
ATOM 1972 C CA . ILE A 1 248 ? -21.199 -9.067 18.257 1.00 85.81 248 ILE A CA 1
ATOM 1973 C C . ILE A 1 248 ? -21.632 -7.630 18.561 1.00 85.81 248 ILE A C 1
ATOM 1975 O O . ILE A 1 248 ? -21.101 -7.023 19.487 1.00 85.81 248 ILE A O 1
ATOM 1979 N N . LYS A 1 249 ? -22.654 -7.112 17.866 1.00 88.06 249 LYS A N 1
ATOM 1980 C CA . LYS A 1 249 ? -23.213 -5.775 18.141 1.00 88.06 249 LYS A CA 1
ATOM 1981 C C . LYS A 1 249 ? -23.662 -5.625 19.589 1.00 88.06 249 LYS A C 1
ATOM 1983 O O . LYS A 1 249 ? -23.323 -4.643 20.244 1.00 88.06 249 LYS A O 1
ATOM 1988 N N . LYS A 1 250 ? -24.418 -6.606 20.095 1.00 87.19 250 LYS A N 1
ATOM 1989 C CA . LYS A 1 250 ? -24.905 -6.595 21.478 1.00 87.19 250 LYS A CA 1
ATOM 1990 C C . LYS A 1 250 ? -23.746 -6.608 22.473 1.00 87.19 250 LYS A C 1
ATOM 1992 O O . LYS A 1 250 ? -23.791 -5.855 23.439 1.00 87.19 250 LYS A O 1
ATOM 1997 N N . GLN A 1 251 ? -22.723 -7.427 22.231 1.00 87.31 251 GLN A N 1
ATOM 1998 C CA . GLN A 1 251 ? -21.559 -7.493 23.111 1.00 87.31 251 GLN A CA 1
ATOM 1999 C C . GLN A 1 251 ? -20.795 -6.164 23.135 1.00 87.31 251 GLN A C 1
ATOM 2001 O O . GLN A 1 251 ? -20.511 -5.660 24.213 1.00 87.31 251 GLN A O 1
ATOM 2006 N N . TRP A 1 252 ? -20.562 -5.549 21.973 1.00 89.38 252 TRP A N 1
ATOM 2007 C CA . TRP A 1 252 ? -19.924 -4.233 21.879 1.00 89.38 252 TRP A CA 1
ATOM 2008 C C . TRP A 1 252 ? -20.698 -3.133 22.607 1.00 89.38 252 TRP A C 1
ATOM 2010 O O . TRP A 1 252 ? -20.086 -2.296 23.262 1.00 89.38 252 TRP A O 1
ATOM 2020 N N . LEU A 1 253 ? -22.032 -3.138 22.529 1.00 85.75 253 LEU A N 1
ATOM 2021 C CA . LEU A 1 253 ? -22.868 -2.191 23.275 1.00 85.75 253 LEU A CA 1
ATOM 2022 C C . LEU A 1 253 ? -22.736 -2.378 24.791 1.00 85.75 253 LEU A C 1
ATOM 2024 O O . LEU A 1 253 ? -22.619 -1.393 25.514 1.00 85.75 253 LEU A O 1
ATOM 2028 N N . LEU A 1 254 ? -22.747 -3.626 25.272 1.00 86.00 254 LEU A N 1
ATOM 2029 C CA . LEU A 1 254 ? -22.561 -3.925 26.695 1.00 86.00 254 LEU A CA 1
ATOM 2030 C C . LEU A 1 254 ? -21.159 -3.527 27.170 1.00 86.00 254 LEU A C 1
ATOM 2032 O O . LEU A 1 254 ? -21.032 -2.889 28.208 1.00 86.00 254 LEU A O 1
ATOM 2036 N N . ASP A 1 255 ? -20.131 -3.839 26.382 1.00 85.25 255 ASP A N 1
ATOM 2037 C CA . ASP A 1 255 ? -18.742 -3.484 26.679 1.00 85.25 255 ASP A CA 1
ATOM 2038 C C . ASP A 1 255 ? -18.529 -1.961 26.698 1.00 85.25 255 ASP A C 1
ATOM 2040 O O . ASP A 1 255 ? -17.811 -1.450 27.551 1.00 85.25 255 ASP A O 1
ATOM 2044 N N . ALA A 1 256 ? -19.163 -1.220 25.783 1.00 84.44 256 ALA A N 1
ATOM 2045 C CA . ALA A 1 256 ? -19.104 0.241 25.752 1.00 84.44 256 ALA A CA 1
ATOM 2046 C C . ALA A 1 256 ? -19.758 0.878 26.983 1.00 84.44 256 ALA A C 1
ATOM 2048 O O . ALA A 1 256 ? -19.244 1.871 27.493 1.00 84.44 256 ALA A O 1
ATOM 2049 N N . LEU A 1 257 ? -20.860 0.304 27.475 1.00 81.25 257 LEU A N 1
ATOM 2050 C CA . LEU A 1 257 ? -21.477 0.735 28.730 1.00 81.25 257 LEU A CA 1
ATOM 2051 C C . LEU A 1 257 ? -20.568 0.427 29.924 1.00 81.25 257 LEU A C 1
ATOM 2053 O O . LEU A 1 257 ? -20.365 1.295 30.760 1.00 81.25 257 LEU A O 1
ATOM 2057 N N . ASP A 1 258 ? -19.990 -0.770 29.992 1.00 80.31 258 ASP A N 1
ATOM 2058 C CA . ASP A 1 258 ? -19.136 -1.176 31.113 1.00 80.31 258 ASP A CA 1
ATOM 2059 C C . ASP A 1 258 ? -17.841 -0.345 31.185 1.00 80.31 258 ASP A C 1
ATOM 2061 O O . ASP A 1 258 ? -17.505 0.231 32.218 1.00 80.31 258 ASP A O 1
ATOM 2065 N N . ILE A 1 259 ? -17.150 -0.194 30.052 1.00 76.38 259 ILE A N 1
ATOM 2066 C CA . ILE A 1 259 ? -15.869 0.522 29.972 1.00 76.38 259 ILE A CA 1
ATOM 2067 C C . ILE A 1 259 ? -16.081 2.043 30.008 1.00 76.38 259 ILE A C 1
ATOM 2069 O O . ILE A 1 259 ? -15.335 2.759 30.674 1.00 76.38 259 ILE A O 1
ATOM 2073 N N . GLY A 1 260 ? -17.101 2.551 29.310 1.00 63.97 260 GLY A N 1
ATOM 2074 C CA . GLY A 1 260 ? -17.380 3.986 29.203 1.00 63.97 260 GLY A CA 1
ATOM 2075 C C . GLY A 1 260 ? -18.012 4.602 30.455 1.00 63.97 260 GLY A C 1
ATOM 2076 O O . GLY A 1 260 ? -17.962 5.820 30.625 1.00 63.97 260 GLY A O 1
ATOM 2077 N N . CYS A 1 261 ? -18.591 3.795 31.352 1.00 57.28 261 CYS A N 1
ATOM 2078 C CA . CYS A 1 261 ? -19.177 4.273 32.608 1.00 57.28 261 CYS A CA 1
ATOM 2079 C C . CYS A 1 261 ? -18.172 4.431 33.761 1.00 57.28 261 CYS A C 1
ATOM 2081 O O . CYS A 1 261 ? -18.579 4.816 34.860 1.00 57.28 261 CYS A O 1
ATOM 2083 N N . VAL A 1 262 ? -16.873 4.209 33.536 1.00 59.00 262 VAL A N 1
ATOM 2084 C CA . VAL A 1 262 ? -15.830 4.520 34.524 1.00 59.00 262 VAL A CA 1
ATOM 2085 C C . VAL A 1 262 ? -15.583 6.032 34.527 1.00 59.00 262 VAL A C 1
ATOM 2087 O O . VAL A 1 262 ? -14.658 6.551 33.906 1.00 59.00 262 VAL A O 1
ATOM 2090 N N . THR A 1 263 ? -16.459 6.778 35.199 1.00 53.28 263 THR A N 1
ATOM 2091 C CA . THR A 1 263 ? -16.277 8.219 35.397 1.00 53.28 263 THR A CA 1
ATOM 2092 C C . THR A 1 263 ? -15.266 8.465 36.518 1.00 53.28 263 THR A C 1
ATOM 2094 O O . THR A 1 263 ? -15.167 7.690 37.468 1.00 53.28 263 THR A O 1
ATOM 2097 N N . ALA A 1 264 ? -14.540 9.588 36.469 1.00 57.97 264 ALA A N 1
ATOM 2098 C CA . ALA A 1 264 ? -13.642 9.989 37.562 1.00 57.97 264 ALA A CA 1
ATOM 2099 C C . ALA A 1 264 ? -14.376 10.159 38.913 1.00 57.97 264 ALA A C 1
ATOM 2101 O O . ALA A 1 264 ? -13.749 10.160 39.974 1.00 57.97 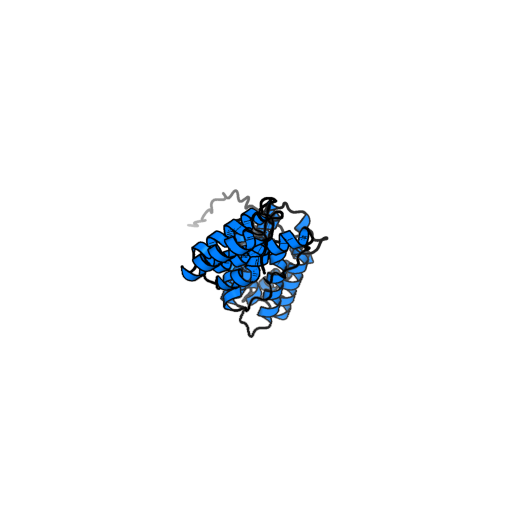264 ALA A O 1
ATOM 2102 N N . HIS A 1 265 ? -15.705 10.314 38.875 1.00 56.66 265 HIS A N 1
ATOM 2103 C CA . HIS A 1 265 ? -16.589 10.509 40.022 1.00 56.66 265 HIS A CA 1
ATOM 2104 C C . HIS A 1 265 ? -17.818 9.590 39.889 1.00 56.66 265 HIS A C 1
ATOM 2106 O O . HIS A 1 265 ? -18.884 10.046 39.456 1.00 56.66 265 HIS A O 1
ATOM 2112 N N . PRO A 1 266 ? -17.687 8.291 40.207 1.00 58.34 266 PRO A N 1
ATOM 2113 C CA . PRO A 1 266 ? -18.785 7.345 40.065 1.00 58.34 266 PRO A CA 1
ATOM 2114 C C . PRO A 1 266 ? -19.936 7.723 41.003 1.00 58.34 266 PRO A C 1
ATOM 2116 O O . PRO A 1 266 ? -19.740 8.026 42.179 1.00 58.34 266 PRO A O 1
ATOM 2119 N N . SER A 1 267 ? -21.164 7.713 40.481 1.00 54.62 267 SER A N 1
ATOM 2120 C CA . SER A 1 267 ? -22.374 8.041 41.255 1.00 54.62 267 SER A CA 1
ATOM 2121 C C . SER A 1 267 ? -22.780 6.927 42.227 1.00 54.62 267 SER A C 1
ATOM 2123 O O . SER A 1 267 ? -23.641 7.132 43.080 1.00 54.62 267 SER A O 1
ATOM 2125 N N . THR A 1 268 ? -22.177 5.744 42.098 1.00 55.69 268 THR A N 1
ATOM 2126 C CA . THR A 1 268 ? -22.396 4.580 42.956 1.00 55.69 268 THR A CA 1
ATOM 2127 C C . THR A 1 268 ? -21.090 4.208 43.654 1.00 55.69 268 THR A C 1
ATOM 2129 O O . THR A 1 268 ? -20.033 4.134 43.032 1.00 55.69 268 THR A O 1
ATOM 2132 N N . GLN A 1 269 ? -21.149 4.006 44.973 1.00 47.25 269 GLN A N 1
ATOM 2133 C CA . GLN A 1 269 ? -20.031 3.433 45.720 1.00 47.25 269 GLN A CA 1
ATOM 2134 C C . GLN A 1 269 ? -19.816 1.996 45.231 1.00 47.25 269 GLN A C 1
ATOM 2136 O O . GLN A 1 269 ? -20.755 1.201 45.269 1.00 47.25 269 GLN A O 1
ATOM 2141 N N . HIS A 1 270 ? -18.599 1.658 44.797 1.00 45.12 270 HIS A N 1
ATOM 2142 C CA . HIS A 1 270 ? -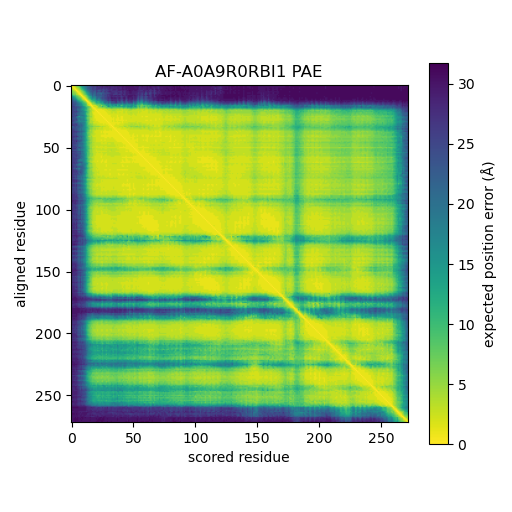18.204 0.262 44.614 1.00 45.12 270 HIS A CA 1
ATOM 2143 C C . HIS A 1 270 ? -18.347 -0.460 45.961 1.00 45.12 270 HIS A C 1
ATOM 2145 O O . HIS A 1 270 ? -17.575 -0.232 46.892 1.00 45.12 270 HIS A O 1
ATOM 2151 N N . LEU A 1 271 ? -19.378 -1.293 46.073 1.00 39.28 271 LEU A N 1
ATOM 2152 C CA . LEU A 1 271 ? -19.560 -2.261 47.146 1.00 39.28 271 LEU A CA 1
ATOM 2153 C C . LEU A 1 271 ? -19.049 -3.611 46.636 1.00 39.28 271 LEU A C 1
ATOM 2155 O O . LEU A 1 271 ? -19.725 -4.231 45.817 1.00 39.28 271 LEU A O 1
ATOM 2159 N N . GLY A 1 272 ? -17.901 -4.054 47.159 1.00 35.22 272 GLY A N 1
ATOM 2160 C CA . GLY A 1 272 ? -17.402 -5.433 47.043 1.00 35.22 272 GLY A CA 1
ATOM 2161 C C . GLY A 1 272 ? -16.271 -5.622 46.053 1.00 35.22 272 GLY A C 1
ATOM 2162 O O . GLY A 1 272 ? -16.580 -5.785 44.856 1.00 35.22 272 GLY A O 1
#